Protein AF-A0A9P6JYR6-F1 (afdb_monomer)

Sequence (201 aa):
EDRDEITKGLQKTGWIAHRAPGEADVAVRLRHDCLTRSGQSVLVVSGDSDFLAHRNIGVVFRPTGSKFKRYDVDDCAKALGLSRAQLTALAVVSLNDYSDNAPGLGTKSNLDIIRELSHYSSVSELVDAYGRLSRVSKNASRPIGYSQALLVYEHGQELMGDPEEAKISNGQAVLRNSQVINLQNRVVAAKALRLSVTAGK

Foldseek 3Di:
DPPVVVCVVQVVVVKNKDFAPAWPLLVLLVVCVVQVVVVADEEEEECDPLLLLALPRQWYWHDDPPGTDIDGSCVVCVVLVHGSLLSNLLQLQADDPFWHHQPPDHSVNSSVQSNVVRVDDHNVVSNVVVQPDCVRPVRDPDRTDSPQSCCCRHVSDHPDDDPPVPPPDPDDDDDHYKYWYDPDGTMIIIDHDPPPPPPDD

Mean predicted aligned error: 10.49 Å

Solvent-accessible surface area (backbone atoms only — not comparable to full-atom values): 11642 Å² total; per-residue (Å²): 132,60,70,66,56,54,40,51,53,42,40,74,74,69,29,52,56,44,74,36,95,61,57,29,65,43,49,50,49,50,48,45,56,54,40,44,76,70,74,32,75,63,47,37,36,32,81,63,67,65,60,67,26,26,70,85,50,59,44,40,32,29,67,55,88,99,44,70,47,80,41,49,36,65,59,53,18,48,76,70,70,35,50,66,37,44,42,26,28,42,47,35,57,24,68,50,100,58,20,69,44,46,59,96,49,50,66,67,56,47,47,55,52,50,54,74,45,67,89,50,78,48,37,68,57,40,46,56,53,51,57,68,33,63,85,41,46,72,59,39,97,55,87,83,62,47,65,59,27,43,32,36,37,70,68,46,41,75,88,71,82,67,82,84,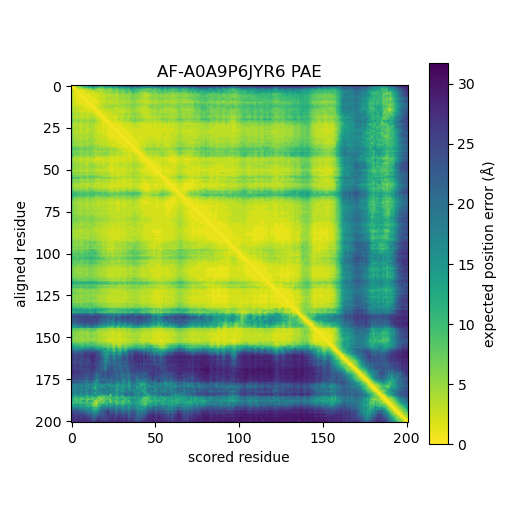75,73,73,76,65,99,67,87,82,93,71,84,40,44,39,43,33,51,81,50,79,38,39,39,34,30,42,69,61,84,80,76,79,76,77,77,130

InterPro domains:
  IPR029060 PIN-like domain superfamily [SSF88723] (4-92)

pLDDT: mean 74.76, std 22.01, range [23.44, 96.31]

Structure (mmCIF, N/CA/C/O backbone):
data_AF-A0A9P6JYR6-F1
#
_entry.id   AF-A0A9P6JYR6-F1
#
loop_
_atom_site.group_PDB
_atom_site.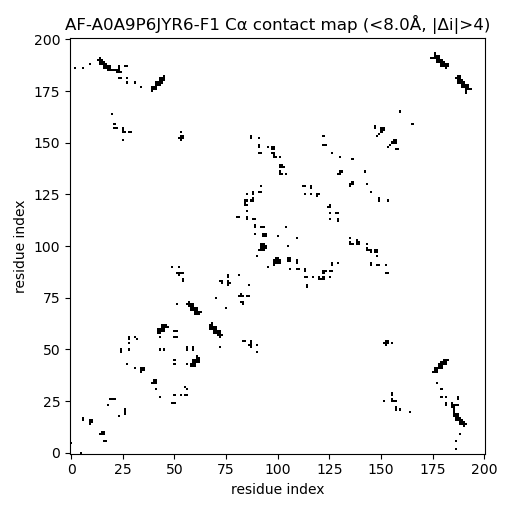id
_atom_site.type_symbol
_atom_site.label_atom_id
_atom_site.label_alt_id
_atom_site.label_comp_id
_atom_site.label_asym_id
_atom_site.label_entity_id
_atom_site.label_seq_id
_atom_site.pdbx_PDB_ins_code
_atom_site.Cartn_x
_atom_site.Cartn_y
_atom_site.Cartn_z
_atom_site.occupancy
_atom_site.B_iso_or_equiv
_atom_site.auth_seq_id
_atom_site.auth_comp_id
_atom_site.auth_asym_id
_atom_site.auth_atom_id
_atom_site.pdbx_PDB_model_num
ATOM 1 N N . GLU A 1 1 ? -17.355 20.060 6.561 1.00 54.56 1 GLU A N 1
ATOM 2 C CA . GLU A 1 1 ? -17.504 19.901 8.021 1.00 54.56 1 GLU A CA 1
ATOM 3 C C . GLU A 1 1 ? -16.222 20.332 8.695 1.00 54.56 1 GLU A C 1
ATOM 5 O O . GLU A 1 1 ? -15.150 20.120 8.131 1.00 54.56 1 GLU A O 1
ATOM 10 N N . ASP A 1 2 ? -16.336 20.964 9.856 1.00 76.75 2 ASP A N 1
ATOM 11 C CA . ASP A 1 2 ? -15.177 21.337 10.652 1.00 76.75 2 ASP A CA 1
ATOM 12 C C . ASP A 1 2 ? -14.558 20.066 11.267 1.00 76.75 2 ASP A C 1
ATOM 14 O O . ASP A 1 2 ? -15.222 19.282 11.950 1.00 76.75 2 ASP A O 1
ATOM 18 N N . ARG A 1 3 ? -13.271 19.826 10.992 1.00 70.62 3 ARG A N 1
ATOM 19 C CA . ARG A 1 3 ? -12.524 18.641 11.460 1.00 70.62 3 ARG A CA 1
ATOM 20 C C . ARG A 1 3 ? -12.555 18.522 12.986 1.00 70.62 3 ARG A C 1
ATOM 22 O O . ARG A 1 3 ? -12.502 17.415 13.535 1.00 70.62 3 ARG A O 1
ATOM 29 N N . ASP A 1 4 ? -12.665 19.655 13.668 1.00 78.00 4 ASP A N 1
ATOM 30 C CA . ASP A 1 4 ? -12.689 19.715 15.121 1.00 78.00 4 ASP A CA 1
ATOM 31 C C . ASP A 1 4 ? -14.067 19.310 15.672 1.00 78.00 4 ASP A C 1
ATOM 33 O O . ASP A 1 4 ? -14.152 18.687 16.734 1.00 78.00 4 ASP A O 1
ATOM 37 N N . GLU A 1 5 ? -15.149 19.567 14.931 1.00 82.75 5 GLU A N 1
ATOM 38 C CA . GLU A 1 5 ? -16.493 19.078 15.261 1.00 82.75 5 GLU A CA 1
ATOM 39 C C . GLU A 1 5 ? -16.590 17.559 15.115 1.00 82.75 5 GLU A C 1
ATOM 41 O O . GLU A 1 5 ? -17.106 16.896 16.018 1.00 82.75 5 GLU A O 1
ATOM 46 N N . ILE A 1 6 ? -16.023 16.991 14.042 1.00 79.56 6 ILE A N 1
ATOM 47 C CA . ILE A 1 6 ? -15.959 15.533 13.835 1.00 79.56 6 ILE A CA 1
ATOM 48 C C . ILE A 1 6 ? -15.189 14.869 14.983 1.00 79.56 6 ILE A C 1
ATOM 50 O O . ILE A 1 6 ? -15.662 13.899 15.579 1.00 79.56 6 ILE A O 1
ATOM 54 N N . THR A 1 7 ? -14.029 15.422 15.345 1.00 79.88 7 THR A N 1
ATOM 55 C CA . THR A 1 7 ? -13.194 14.910 16.443 1.00 79.88 7 THR A CA 1
ATOM 56 C C . THR A 1 7 ? -13.957 14.918 17.770 1.00 79.88 7 THR A C 1
ATOM 58 O O . THR A 1 7 ? -14.028 13.892 18.453 1.00 79.88 7 THR A O 1
ATOM 61 N N . LYS A 1 8 ? -14.597 16.044 18.114 1.00 83.00 8 LYS A N 1
ATOM 62 C CA . LYS A 1 8 ? -15.424 16.169 19.325 1.00 83.00 8 LYS A CA 1
ATOM 63 C C . LYS A 1 8 ? -16.619 15.215 19.298 1.00 83.00 8 LYS A C 1
ATOM 65 O O . LYS A 1 8 ? -16.950 14.625 20.324 1.00 83.00 8 LYS A O 1
ATOM 70 N N . GLY A 1 9 ? -17.269 15.049 18.146 1.00 84.81 9 GLY A N 1
ATOM 71 C CA . GLY A 1 9 ? -18.381 14.116 17.959 1.00 84.81 9 GLY A CA 1
ATOM 72 C C . GLY A 1 9 ? -17.970 12.669 18.236 1.00 84.81 9 GLY A C 1
ATOM 73 O O . GLY A 1 9 ? -18.614 11.978 19.025 1.00 84.81 9 GLY A O 1
ATOM 74 N N . LEU A 1 10 ? -16.843 12.232 17.675 1.00 81.25 10 LEU A N 1
ATOM 75 C CA . LEU A 1 10 ? -16.288 10.897 17.909 1.00 81.25 10 LEU A CA 1
ATOM 76 C C . LEU A 1 10 ? -15.946 10.681 19.384 1.00 81.25 10 LEU A C 1
ATOM 78 O O . LEU A 1 10 ? -16.364 9.682 19.973 1.00 81.25 10 LEU A O 1
ATOM 82 N N . GLN A 1 11 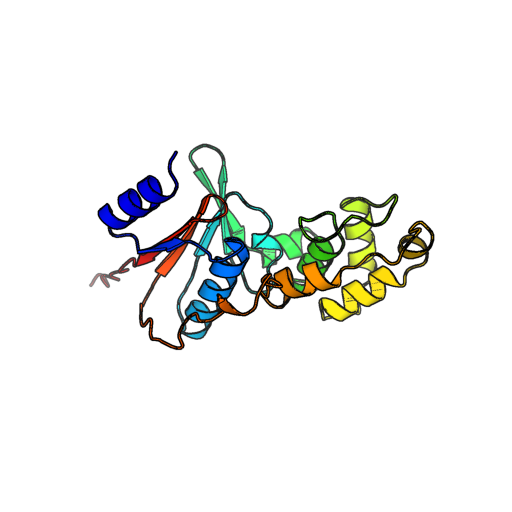? -15.281 11.653 20.009 1.00 84.00 11 GLN A N 1
ATOM 83 C CA . GLN A 1 11 ? -14.937 11.598 21.430 1.00 84.00 11 GLN A CA 1
ATOM 84 C C . GLN A 1 11 ? -16.176 11.493 22.328 1.00 84.00 11 GLN A C 1
ATOM 86 O O . GLN A 1 11 ? -16.203 10.665 23.238 1.00 84.00 11 GLN A O 1
ATOM 91 N N . LYS A 1 12 ? -17.250 12.235 22.026 1.00 87.50 12 LYS A N 1
ATOM 92 C CA . LYS A 1 12 ? -18.540 12.121 22.736 1.00 87.50 12 LYS A CA 1
ATOM 93 C C . LYS A 1 12 ? -19.159 10.725 22.636 1.00 87.50 12 LYS A C 1
ATOM 95 O O . LYS A 1 12 ? -19.859 10.304 23.549 1.00 87.50 12 LYS A O 1
ATOM 100 N N . THR A 1 13 ? -18.893 9.994 21.555 1.00 83.38 13 THR A N 1
ATOM 101 C CA . THR A 1 13 ? -19.366 8.609 21.364 1.00 83.38 13 THR A CA 1
ATOM 102 C C . THR A 1 13 ? -18.410 7.548 21.933 1.00 83.38 13 THR A C 1
ATOM 104 O O . THR A 1 13 ? -18.583 6.350 21.688 1.00 83.38 13 THR A O 1
ATOM 107 N N . GLY A 1 14 ? -17.406 7.973 22.710 1.00 82.50 14 GLY A N 1
ATOM 108 C CA . GLY A 1 14 ? -16.446 7.100 23.387 1.00 82.50 14 GLY A CA 1
ATOM 109 C C . GLY A 1 14 ? -15.295 6.616 22.504 1.00 82.50 14 GLY A C 1
ATOM 110 O O . GLY A 1 14 ? -14.600 5.674 22.885 1.00 82.50 14 GLY A O 1
ATOM 111 N N . TRP A 1 15 ? -15.093 7.217 21.328 1.00 81.44 15 TRP A N 1
ATOM 112 C CA . TRP A 1 15 ? -13.912 6.955 20.506 1.00 81.44 15 TRP A CA 1
ATOM 113 C C . TRP A 1 15 ? -12.734 7.791 20.983 1.00 81.44 15 TRP A C 1
ATOM 115 O O . TRP A 1 15 ? -12.877 8.943 21.386 1.00 81.44 15 TRP A O 1
ATOM 125 N N . ILE A 1 16 ? -11.540 7.233 20.859 1.00 80.12 16 ILE A N 1
ATOM 126 C CA . ILE A 1 16 ? -10.308 7.996 20.979 1.00 80.12 16 ILE A CA 1
ATOM 127 C C . ILE A 1 16 ? -10.016 8.560 19.592 1.00 80.12 16 ILE A C 1
ATOM 129 O O . ILE A 1 16 ? -9.721 7.797 18.678 1.00 80.12 16 ILE A O 1
ATOM 133 N N . ALA A 1 17 ? -10.136 9.873 19.418 1.00 79.25 17 ALA A N 1
ATOM 134 C CA . ALA A 1 17 ? -9.839 10.542 18.155 1.00 79.25 17 ALA A CA 1
ATOM 135 C C . ALA A 1 17 ? -8.567 11.388 18.282 1.00 79.25 17 ALA A C 1
ATOM 137 O O . ALA A 1 17 ? -8.415 12.141 19.247 1.00 79.25 17 ALA A O 1
ATOM 138 N N . HIS A 1 18 ? -7.681 11.260 17.298 1.00 75.44 18 HIS A N 1
ATOM 139 C CA . HIS A 1 18 ? -6.417 11.971 17.181 1.00 75.44 18 HIS A CA 1
ATOM 140 C C . HIS A 1 18 ? -6.343 12.685 15.831 1.00 75.44 18 HIS A C 1
ATOM 142 O O . HIS A 1 18 ? -6.741 12.136 14.800 1.00 75.44 18 HIS A O 1
ATOM 148 N N . ARG A 1 19 ? -5.781 13.895 15.836 1.00 76.62 19 ARG A N 1
ATOM 149 C CA . ARG A 1 19 ? -5.359 14.568 14.610 1.00 76.62 19 ARG A CA 1
ATOM 150 C C . ARG A 1 19 ? -3.945 14.095 14.278 1.00 76.62 19 ARG A C 1
ATOM 152 O O . ARG A 1 19 ? -3.072 14.151 15.143 1.00 76.62 19 ARG A O 1
ATOM 159 N N . ALA A 1 20 ? -3.741 13.609 13.059 1.00 76.81 20 ALA A N 1
ATOM 160 C CA . ALA A 1 20 ? -2.401 13.281 12.589 1.00 76.81 20 ALA A CA 1
ATOM 161 C C . ALA A 1 20 ? -1.583 14.578 12.412 1.00 76.81 20 ALA A C 1
ATOM 163 O O . ALA A 1 20 ? -2.148 15.565 11.926 1.00 76.81 20 ALA A O 1
ATOM 164 N N . PRO A 1 21 ? -0.300 14.606 12.824 1.00 70.62 21 PRO A N 1
ATOM 165 C CA . PRO A 1 21 ? 0.572 15.759 12.587 1.00 70.62 21 PRO A CA 1
ATOM 166 C C . PRO A 1 21 ? 0.828 15.967 11.084 1.00 70.62 21 PRO A C 1
ATOM 168 O O . PRO A 1 21 ? 0.759 17.094 10.604 1.00 70.62 21 PRO A O 1
ATOM 171 N N . GLY A 1 22 ? 1.010 14.871 10.342 1.00 77.12 22 GLY A N 1
ATOM 172 C CA . GLY A 1 22 ? 1.117 14.833 8.884 1.00 77.12 22 GLY A CA 1
ATOM 173 C C . GLY A 1 22 ? -0.006 14.003 8.263 1.00 77.12 22 GLY A 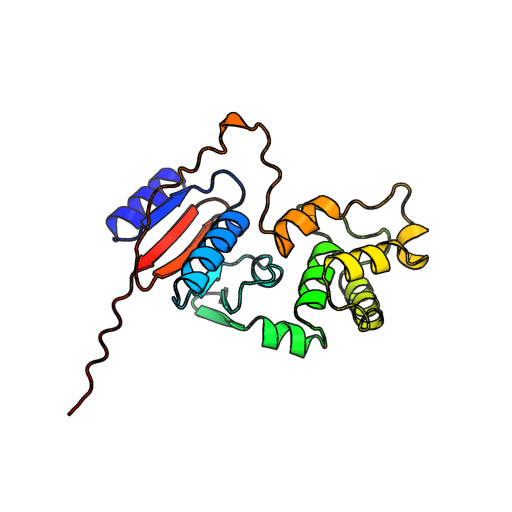C 1
ATOM 174 O O . GLY A 1 22 ? -1.190 14.215 8.565 1.00 77.12 22 GLY A O 1
ATOM 175 N N . GLU A 1 23 ? 0.351 13.052 7.409 1.00 77.88 23 GLU A N 1
ATOM 176 C CA . GLU A 1 23 ? -0.621 12.181 6.754 1.00 77.88 23 GLU A CA 1
ATOM 177 C C . GLU A 1 23 ? -1.229 11.139 7.709 1.00 77.88 23 GLU A C 1
ATOM 179 O O . GLU A 1 23 ? -0.583 10.559 8.594 1.00 77.88 23 GLU A O 1
ATOM 184 N N . ALA A 1 24 ? -2.545 10.942 7.585 1.00 81.69 24 ALA A N 1
ATOM 185 C CA . ALA A 1 24 ? -3.280 10.062 8.486 1.00 81.69 24 ALA A CA 1
ATOM 186 C C . ALA A 1 24 ? -2.915 8.587 8.301 1.00 81.69 24 ALA A C 1
ATOM 188 O O . ALA A 1 24 ? -2.940 7.837 9.274 1.00 81.69 24 ALA A O 1
ATOM 189 N N . ASP A 1 25 ? -2.598 8.156 7.088 1.00 82.25 25 ASP A N 1
ATOM 190 C CA . ASP A 1 25 ? -2.189 6.789 6.779 1.00 82.25 25 ASP A CA 1
ATOM 191 C C . ASP A 1 25 ? -0.847 6.415 7.424 1.00 82.25 25 ASP A C 1
ATOM 193 O O . ASP A 1 25 ? -0.768 5.368 8.076 1.00 82.25 25 ASP A O 1
ATOM 197 N N . VAL A 1 26 ? 0.134 7.320 7.410 1.00 82.00 26 VAL A N 1
ATOM 198 C CA . VAL A 1 26 ? 1.407 7.191 8.133 1.00 82.00 26 VAL A CA 1
ATOM 199 C C . VAL A 1 26 ? 1.161 7.061 9.637 1.00 82.00 26 VAL A C 1
ATOM 201 O O . VAL A 1 26 ? 1.642 6.120 10.279 1.00 82.00 26 VAL A O 1
ATOM 204 N N . ALA A 1 27 ? 0.347 7.949 10.218 1.00 82.56 27 ALA A N 1
ATOM 205 C CA . ALA A 1 27 ? 0.017 7.897 11.643 1.00 82.56 27 ALA A CA 1
ATOM 206 C C . ALA A 1 27 ? -0.715 6.594 12.030 1.00 82.56 27 ALA A C 1
ATOM 208 O O . ALA A 1 27 ? -0.407 5.972 13.054 1.00 82.56 27 ALA A O 1
ATOM 209 N N . VAL A 1 28 ? -1.664 6.149 11.200 1.00 83.25 28 VAL A N 1
ATOM 210 C CA . VAL A 1 28 ? -2.386 4.879 11.373 1.00 83.25 28 VAL A CA 1
ATOM 211 C C . VAL A 1 28 ? -1.428 3.700 11.285 1.00 83.25 28 VAL A C 1
ATOM 213 O O . VAL A 1 28 ? -1.510 2.805 12.125 1.00 83.25 28 VAL A O 1
ATOM 216 N N . ARG A 1 29 ? -0.503 3.698 10.323 1.00 83.19 29 ARG A N 1
ATOM 217 C CA . ARG A 1 29 ? 0.512 2.656 10.166 1.00 83.19 29 ARG A CA 1
ATOM 218 C C . ARG A 1 29 ? 1.413 2.560 11.396 1.00 83.19 29 ARG A C 1
ATOM 220 O O . ARG A 1 29 ? 1.575 1.471 11.945 1.00 83.19 29 ARG A O 1
ATOM 227 N N . LEU A 1 30 ? 1.946 3.679 11.883 1.00 81.81 30 LEU A N 1
ATOM 228 C CA . LEU A 1 30 ? 2.780 3.697 13.091 1.00 81.81 30 LEU A CA 1
ATOM 229 C C . LEU A 1 30 ? 2.013 3.175 14.314 1.00 81.81 30 LEU A C 1
ATOM 231 O O . LEU A 1 30 ? 2.542 2.397 15.119 1.00 81.81 30 LEU A O 1
ATOM 235 N N . ARG A 1 31 ? 0.736 3.556 14.443 1.00 78.75 31 ARG A N 1
ATOM 236 C CA . ARG A 1 31 ? -0.127 3.066 15.521 1.00 78.75 31 ARG A CA 1
ATOM 237 C C . ARG A 1 31 ? -0.419 1.574 15.386 1.00 78.75 31 ARG A C 1
ATOM 239 O O . ARG A 1 31 ? -0.348 0.867 16.391 1.00 78.75 31 ARG A O 1
ATOM 246 N N . HIS A 1 32 ? -0.712 1.106 14.176 1.00 83.50 32 HIS A N 1
ATOM 247 C CA . HIS A 1 32 ? -0.897 -0.305 13.857 1.00 83.50 32 HIS A CA 1
ATOM 248 C C . HIS A 1 32 ? 0.329 -1.111 14.304 1.00 83.50 32 HIS A C 1
ATOM 250 O O . HIS A 1 32 ? 0.193 -2.031 15.104 1.00 83.50 32 HIS A O 1
ATOM 256 N N . ASP A 1 33 ? 1.536 -0.691 13.920 1.00 81.75 33 ASP A N 1
ATOM 257 C CA . ASP A 1 33 ? 2.784 -1.378 14.275 1.00 81.75 33 ASP A CA 1
ATOM 258 C C . ASP A 1 33 ? 3.047 -1.405 15.787 1.00 81.75 33 ASP A C 1
ATOM 260 O O . ASP A 1 33 ? 3.545 -2.394 16.329 1.00 81.75 33 ASP A O 1
ATOM 264 N N . CYS A 1 34 ? 2.714 -0.330 16.504 1.00 79.00 34 CYS A N 1
ATOM 265 C CA . CYS A 1 34 ? 2.787 -0.297 17.965 1.00 79.00 34 CYS A CA 1
ATOM 266 C C . CYS A 1 34 ? 1.838 -1.325 18.606 1.00 79.00 34 CYS A C 1
ATOM 268 O O . CYS A 1 34 ? 2.243 -2.105 19.471 1.00 79.00 34 CYS A O 1
ATOM 270 N N . LEU A 1 35 ? 0.584 -1.349 18.160 1.00 78.75 35 LEU A N 1
ATOM 271 C CA . LEU A 1 35 ? -0.454 -2.210 18.714 1.00 78.75 35 LEU A CA 1
ATOM 272 C C . LEU A 1 35 ? -0.204 -3.689 18.384 1.00 78.75 35 LEU A C 1
ATOM 274 O O . LEU A 1 35 ? -0.267 -4.525 19.288 1.00 78.75 35 LEU A O 1
ATOM 278 N N . THR A 1 36 ? 0.170 -4.015 17.147 1.00 78.94 36 TH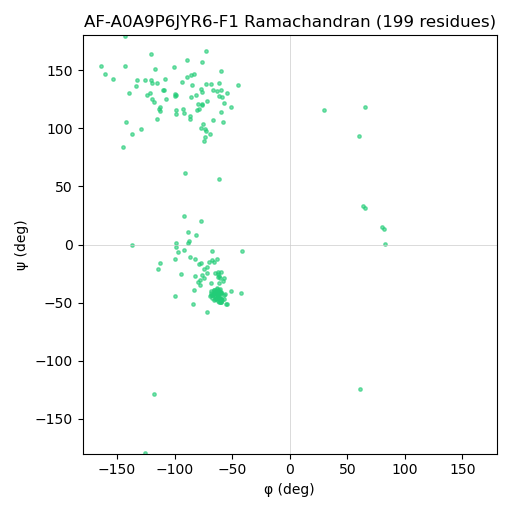R A N 1
ATOM 279 C CA . THR A 1 36 ? 0.501 -5.388 16.741 1.00 78.94 36 THR A CA 1
ATOM 280 C C . THR A 1 36 ? 1.709 -5.924 17.506 1.00 78.94 36 THR A C 1
ATOM 282 O O . THR A 1 36 ? 1.654 -7.045 18.008 1.00 78.94 36 THR A O 1
ATOM 285 N N . ARG A 1 37 ? 2.763 -5.116 17.715 1.00 80.00 37 ARG A N 1
ATOM 286 C CA . ARG A 1 37 ? 3.907 -5.509 18.567 1.00 80.00 37 ARG A CA 1
ATOM 287 C C . ARG A 1 37 ? 3.516 -5.767 20.022 1.00 80.00 37 ARG A C 1
ATOM 289 O O . ARG A 1 37 ? 4.160 -6.567 20.690 1.00 80.00 37 ARG A O 1
ATOM 296 N N . SER A 1 38 ? 2.452 -5.128 20.507 1.00 76.50 38 SER A N 1
ATOM 297 C CA . SER A 1 38 ? 1.881 -5.393 21.835 1.00 76.50 38 SER A CA 1
ATOM 298 C C . SER A 1 38 ? 0.944 -6.613 21.884 1.00 76.50 38 SER A C 1
ATOM 300 O O . SER A 1 38 ? 0.278 -6.830 22.896 1.00 76.50 38 SER A O 1
ATOM 302 N N . GLY A 1 39 ? 0.870 -7.401 20.804 1.00 77.81 39 GLY A N 1
ATOM 303 C CA . GLY A 1 39 ? 0.045 -8.608 20.708 1.00 77.81 39 GLY A CA 1
ATOM 304 C C . GLY A 1 39 ? -1.430 -8.339 20.409 1.00 77.81 39 GLY A C 1
ATOM 305 O O . GLY A 1 39 ? -2.266 -9.217 20.613 1.00 77.81 39 GLY A O 1
ATOM 306 N N . GLN A 1 40 ? -1.780 -7.132 19.961 1.00 75.94 40 GLN A N 1
ATOM 307 C CA . GLN A 1 40 ? -3.168 -6.785 19.668 1.00 75.94 40 GLN A CA 1
ATOM 308 C C . GLN A 1 40 ? -3.514 -7.021 18.207 1.00 75.94 40 GLN A C 1
ATOM 310 O O . GLN A 1 40 ? -2.756 -6.669 17.304 1.00 75.94 40 GLN A O 1
ATOM 315 N N . SER A 1 41 ? -4.719 -7.540 17.985 1.00 74.75 41 SER A N 1
ATOM 316 C CA . SER A 1 41 ? -5.320 -7.560 16.659 1.00 74.75 41 SER A CA 1
ATOM 317 C C . SER A 1 41 ? -5.835 -6.165 16.320 1.00 74.75 41 SER A C 1
ATOM 319 O O . SER A 1 41 ? -6.709 -5.640 17.011 1.00 74.75 41 SER A O 1
ATOM 321 N N . VAL A 1 42 ? -5.319 -5.593 15.237 1.00 78.56 42 VAL A N 1
ATOM 322 C CA . VAL A 1 42 ? -5.713 -4.279 14.723 1.00 78.56 42 VAL A CA 1
ATOM 323 C C . VAL A 1 42 ? -6.348 -4.470 13.358 1.00 78.56 42 VAL A C 1
ATOM 325 O O . VAL A 1 42 ? -5.882 -5.271 12.555 1.00 78.56 42 VAL A O 1
ATOM 328 N N . LEU A 1 43 ? -7.419 -3.730 13.101 1.00 80.00 43 LEU A N 1
ATOM 329 C CA . LEU A 1 43 ? -8.034 -3.633 11.784 1.00 80.00 43 LEU A CA 1
ATOM 330 C C . LEU A 1 43 ? -7.979 -2.176 11.352 1.00 80.00 43 LEU A C 1
ATOM 332 O O . LEU A 1 43 ? -8.242 -1.294 12.175 1.00 80.00 43 LEU A O 1
ATOM 336 N N . VAL A 1 44 ? -7.664 -1.952 10.079 1.00 86.81 44 VAL A N 1
ATOM 337 C CA . VAL A 1 44 ? -7.702 -0.627 9.462 1.00 86.81 44 VAL A CA 1
ATOM 338 C C . VAL A 1 44 ? -8.997 -0.494 8.679 1.00 86.81 44 VAL A C 1
ATOM 340 O O . VAL A 1 44 ? -9.313 -1.349 7.856 1.00 86.81 44 VAL A O 1
ATOM 343 N N . VAL A 1 45 ? -9.754 0.571 8.923 1.00 87.69 45 VAL A N 1
ATOM 344 C CA . VAL A 1 45 ? -10.936 0.918 8.124 1.00 87.69 45 VAL A CA 1
ATOM 345 C C . VAL A 1 45 ? -10.634 2.205 7.369 1.00 87.69 45 VAL A C 1
ATOM 347 O O . VAL A 1 45 ? -10.374 3.229 8.000 1.00 87.69 45 VAL A O 1
ATOM 350 N N . SER A 1 46 ? -10.643 2.149 6.037 1.00 86.88 46 SER A N 1
ATOM 351 C CA . SER A 1 46 ? -10.366 3.315 5.196 1.00 86.88 46 SER A CA 1
ATOM 352 C C . SER A 1 46 ? -10.894 3.147 3.774 1.00 86.88 46 SER A C 1
ATOM 354 O O . SER A 1 46 ? -10.883 2.050 3.222 1.00 86.88 46 SER A O 1
ATOM 356 N N . GLY A 1 47 ? -11.332 4.250 3.161 1.00 84.38 47 GLY A N 1
ATOM 357 C CA . GLY A 1 47 ? -11.574 4.328 1.716 1.00 84.38 47 GLY A CA 1
ATOM 358 C C . GLY A 1 47 ? -10.291 4.349 0.887 1.00 84.38 47 GLY A C 1
ATOM 359 O O . GLY A 1 47 ? -10.340 4.012 -0.295 1.00 84.38 47 GLY A O 1
ATOM 360 N N . ASP A 1 48 ? -9.169 4.687 1.511 1.00 85.44 48 ASP A N 1
ATOM 361 C CA . ASP A 1 48 ? -7.870 4.877 0.881 1.00 85.44 48 ASP A CA 1
ATOM 362 C C . ASP A 1 48 ? -7.175 3.545 0.551 1.00 85.44 48 ASP A C 1
ATOM 364 O O . ASP A 1 48 ? -7.163 2.612 1.362 1.00 85.44 48 ASP A O 1
ATOM 368 N N . SER A 1 49 ? -6.639 3.438 -0.665 1.00 85.81 49 SER A N 1
ATOM 369 C CA . SER A 1 49 ? -5.911 2.257 -1.136 1.00 85.81 49 SER A CA 1
ATOM 370 C C . SER A 1 49 ? -4.475 2.181 -0.634 1.00 85.81 49 SER A C 1
ATOM 372 O O . SER A 1 49 ? -3.919 1.083 -0.653 1.00 85.81 49 SER A O 1
ATOM 374 N N . ASP A 1 50 ? -3.903 3.273 -0.141 1.00 87.94 50 ASP A N 1
ATOM 375 C CA . ASP A 1 50 ? -2.496 3.342 0.272 1.00 87.94 50 ASP A CA 1
ATOM 376 C C . ASP A 1 50 ? -2.188 2.432 1.467 1.00 87.94 50 ASP A C 1
ATOM 378 O O . ASP A 1 50 ? -1.111 1.841 1.593 1.00 87.94 50 ASP A O 1
ATOM 382 N N . PHE A 1 51 ? -3.214 2.130 2.262 1.00 89.50 51 PHE A N 1
ATOM 383 C CA . PHE A 1 51 ? -3.152 1.111 3.304 1.00 89.50 51 PHE A CA 1
ATOM 384 C C . PHE A 1 51 ? -2.829 -0.301 2.796 1.00 89.50 51 PHE A C 1
ATOM 386 O O . PHE A 1 51 ? -2.306 -1.114 3.559 1.00 89.50 51 PHE A O 1
ATOM 393 N N . LEU A 1 52 ? -3.098 -0.609 1.524 1.00 90.50 52 LEU A N 1
ATOM 394 C CA . LEU A 1 52 ? -2.699 -1.877 0.906 1.00 90.50 52 LEU A CA 1
ATOM 395 C C . LEU A 1 52 ? -1.197 -1.890 0.561 1.00 90.50 52 LEU A C 1
ATOM 397 O O . LEU A 1 52 ? -0.584 -2.958 0.532 1.00 90.50 52 LEU A O 1
ATOM 401 N N . ALA A 1 53 ? -0.588 -0.724 0.338 1.00 89.06 53 ALA A N 1
ATOM 402 C CA . ALA A 1 53 ? 0.827 -0.583 -0.000 1.00 89.06 53 ALA A CA 1
ATOM 403 C C . ALA A 1 53 ? 1.742 -0.680 1.228 1.00 89.06 53 ALA A C 1
ATOM 405 O O . ALA A 1 53 ? 2.847 -1.218 1.145 1.00 89.06 53 ALA A O 1
ATOM 406 N N . HIS A 1 54 ? 1.271 -0.225 2.388 1.00 88.62 54 HIS A N 1
ATOM 407 C CA . HIS A 1 54 ? 2.012 -0.280 3.644 1.00 88.62 54 HIS A CA 1
ATOM 408 C C . HIS A 1 54 ? 2.381 -1.712 4.062 1.00 88.62 54 HIS A C 1
ATOM 410 O O . HIS A 1 54 ? 1.518 -2.493 4.457 1.00 88.62 54 HIS A O 1
ATOM 416 N N . ARG A 1 55 ? 3.687 -2.015 4.080 1.00 82.50 55 ARG A N 1
ATOM 417 C CA . ARG A 1 55 ? 4.276 -3.340 4.366 1.00 82.50 55 ARG A CA 1
ATOM 418 C C . ARG A 1 55 ? 3.652 -4.135 5.530 1.00 82.50 55 ARG A C 1
ATOM 420 O O . ARG A 1 55 ? 3.468 -5.338 5.384 1.00 82.50 55 ARG A O 1
ATOM 427 N N . ASN A 1 56 ? 3.328 -3.502 6.662 1.00 82.19 56 ASN A N 1
ATOM 428 C CA . ASN A 1 56 ? 2.891 -4.217 7.877 1.00 82.19 56 ASN A CA 1
ATOM 429 C C . ASN A 1 56 ? 1.372 -4.260 8.083 1.00 82.19 56 ASN A C 1
ATOM 431 O O . ASN A 1 56 ? 0.910 -4.853 9.056 1.00 82.19 56 ASN A O 1
ATOM 435 N N . ILE A 1 57 ? 0.576 -3.636 7.214 1.00 87.44 57 ILE A N 1
ATOM 436 C CA . ILE A 1 57 ? -0.883 -3.671 7.361 1.00 87.44 57 ILE A CA 1
ATOM 437 C C . ILE A 1 57 ? -1.398 -4.994 6.806 1.00 87.44 57 ILE A C 1
ATOM 439 O O . ILE A 1 57 ? -1.262 -5.259 5.619 1.00 87.44 57 ILE A O 1
ATOM 443 N N . GLY A 1 58 ? -1.972 -5.844 7.654 1.00 87.62 58 GLY A N 1
ATOM 444 C CA . GLY A 1 58 ? -2.452 -7.162 7.218 1.00 87.62 58 GLY A CA 1
ATOM 445 C C . GLY A 1 58 ? -3.846 -7.126 6.592 1.00 87.62 58 GLY A C 1
ATOM 446 O O . GLY A 1 58 ? -4.112 -7.815 5.613 1.00 87.62 58 GLY A O 1
ATOM 447 N N . VAL A 1 59 ? -4.751 -6.314 7.150 1.00 89.69 59 VAL A N 1
ATOM 448 C CA . VAL A 1 59 ? -6.165 -6.299 6.755 1.00 89.69 59 VAL A CA 1
ATOM 449 C C . VAL A 1 59 ? -6.701 -4.874 6.698 1.00 89.69 59 VAL A C 1
ATOM 451 O O . VAL A 1 59 ? -6.599 -4.121 7.669 1.00 89.69 59 VAL A O 1
ATOM 454 N N . VAL A 1 60 ? -7.356 -4.545 5.583 1.00 90.38 60 VAL A N 1
ATOM 455 C CA . VAL A 1 60 ? -8.040 -3.266 5.367 1.00 90.38 60 VAL A CA 1
ATOM 456 C C . VAL A 1 60 ? -9.517 -3.507 5.074 1.00 90.38 60 VAL A C 1
ATOM 458 O O . VAL A 1 60 ? -9.880 -4.303 4.212 1.00 90.38 60 VAL A O 1
ATOM 461 N N . PHE A 1 61 ? -10.398 -2.800 5.769 1.00 89.00 61 PHE A N 1
ATOM 462 C CA . PHE A 1 61 ? -11.824 -2.750 5.478 1.00 89.00 61 PHE A CA 1
ATOM 463 C C . PHE A 1 61 ? -12.134 -1.479 4.696 1.00 89.00 61 PHE A C 1
ATOM 465 O O . PHE A 1 61 ? -12.056 -0.378 5.241 1.00 89.00 61 PHE A O 1
ATOM 472 N N . ARG A 1 62 ? -12.523 -1.628 3.427 1.00 88.56 62 ARG A N 1
ATOM 473 C CA . ARG A 1 62 ? -12.888 -0.494 2.574 1.00 88.56 62 ARG A CA 1
ATOM 474 C C . ARG A 1 62 ? -14.404 -0.304 2.515 1.00 88.56 62 ARG A C 1
ATOM 476 O O . ARG A 1 62 ? -15.115 -1.269 2.208 1.00 88.56 62 ARG A O 1
ATOM 483 N N . PRO A 1 63 ? -14.926 0.908 2.772 1.00 86.19 63 PRO A N 1
ATOM 484 C CA . PRO A 1 63 ? -16.333 1.210 2.557 1.00 86.19 63 PRO A CA 1
ATOM 485 C C . PRO A 1 63 ? -16.681 1.071 1.068 1.00 86.19 63 PRO A C 1
ATOM 487 O O . PRO A 1 63 ? -15.972 1.550 0.188 1.00 86.19 63 PRO A O 1
ATOM 490 N N . THR A 1 64 ? -17.772 0.371 0.777 1.00 84.88 64 THR A N 1
ATOM 491 C CA . THR A 1 64 ? -18.332 0.164 -0.563 1.00 84.88 64 THR A CA 1
ATOM 492 C C . THR A 1 64 ? -19.849 0.324 -0.479 1.00 84.88 64 THR A C 1
ATOM 494 O O . THR A 1 64 ? -20.574 -0.604 -0.108 1.00 84.88 64 THR A O 1
ATOM 497 N N . GLY A 1 65 ? -20.334 1.530 -0.782 1.00 84.06 65 GLY A N 1
ATOM 498 C CA . GLY A 1 65 ? -21.724 1.907 -0.524 1.00 84.06 65 GLY A CA 1
ATOM 499 C C . GLY A 1 65 ? -22.037 1.837 0.974 1.00 84.06 65 GLY A C 1
ATOM 500 O O . GLY A 1 65 ? -21.333 2.432 1.782 1.00 84.06 65 GLY A O 1
ATOM 501 N N . SER A 1 66 ? -23.063 1.071 1.349 1.00 84.44 66 SER A N 1
ATOM 502 C CA . SER A 1 66 ? -23.479 0.868 2.746 1.00 84.44 66 SER A CA 1
ATOM 503 C C . SER A 1 66 ? -22.761 -0.281 3.469 1.00 84.44 66 SER A C 1
ATOM 505 O O . SER A 1 66 ? -23.103 -0.600 4.607 1.00 84.44 66 SER A O 1
ATOM 507 N N . LYS A 1 67 ? -21.799 -0.946 2.818 1.00 86.50 67 LYS A N 1
ATOM 508 C CA . LYS A 1 67 ? -21.096 -2.122 3.355 1.00 86.50 67 LYS A CA 1
ATOM 509 C C . LYS A 1 67 ? -19.597 -1.869 3.452 1.00 86.50 67 LYS A C 1
ATOM 511 O O . LYS A 1 67 ? -19.068 -0.973 2.807 1.00 86.50 67 LYS A O 1
ATOM 516 N N . PHE A 1 68 ? -18.906 -2.713 4.211 1.00 86.75 68 PHE A N 1
ATOM 517 C CA . PHE A 1 68 ? -17.447 -2.772 4.218 1.00 86.75 68 PHE A CA 1
ATOM 518 C C . PHE A 1 68 ? -16.984 -4.061 3.547 1.00 86.75 68 PHE A C 1
ATOM 520 O O . PHE A 1 68 ? -17.491 -5.141 3.854 1.00 86.75 68 PHE A O 1
ATOM 527 N N . LYS A 1 69 ? -16.012 -3.953 2.643 1.00 90.31 69 LYS A N 1
ATOM 528 C CA . LYS A 1 69 ? -15.309 -5.097 2.063 1.00 90.31 69 LYS A CA 1
ATOM 529 C C . LYS A 1 69 ? -13.980 -5.284 2.773 1.00 90.31 69 LYS A C 1
ATOM 531 O O . LYS A 1 69 ? -13.217 -4.331 2.910 1.00 90.31 69 LYS A O 1
ATOM 536 N N . ARG A 1 70 ? -13.714 -6.512 3.212 1.00 91.75 70 ARG A N 1
ATOM 537 C CA . ARG A 1 70 ? -12.431 -6.911 3.790 1.00 91.75 70 ARG A CA 1
ATOM 538 C C . ARG A 1 70 ? -11.444 -7.218 2.667 1.00 91.75 70 ARG A C 1
ATOM 540 O O . ARG A 1 70 ? -11.754 -8.020 1.793 1.00 91.75 70 ARG A O 1
ATOM 547 N N . TYR A 1 71 ? -10.269 -6.616 2.741 1.00 91.62 71 TYR A N 1
ATOM 548 C CA . TYR A 1 71 ? -9.112 -6.89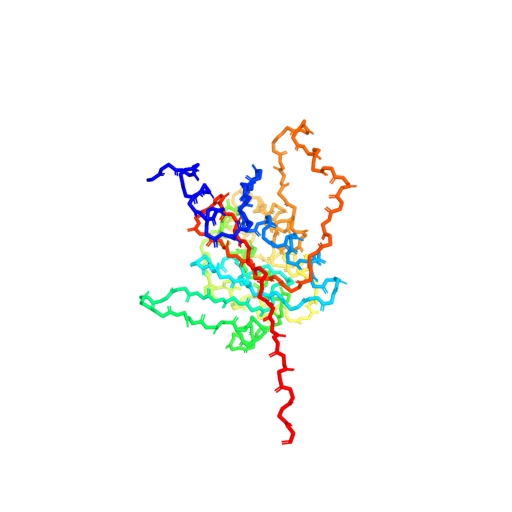9 1.906 1.00 91.62 71 TYR A CA 1
ATOM 549 C C . TYR A 1 71 ? -8.021 -7.444 2.819 1.00 91.62 71 TYR A C 1
ATOM 551 O O . TYR A 1 71 ? -7.485 -6.713 3.652 1.00 91.62 71 TYR A O 1
ATOM 559 N N . ASP A 1 72 ? -7.751 -8.740 2.704 1.00 93.62 72 ASP A N 1
ATOM 560 C CA . ASP A 1 72 ? -6.537 -9.333 3.253 1.00 93.62 72 ASP A CA 1
ATOM 561 C C . ASP A 1 72 ? -5.400 -9.042 2.275 1.00 93.62 72 ASP A C 1
ATOM 563 O O . ASP A 1 72 ? -5.518 -9.321 1.077 1.00 93.62 72 ASP A O 1
ATOM 567 N N . VAL A 1 73 ? -4.357 -8.363 2.744 1.00 92.69 73 VAL A N 1
ATOM 568 C CA . VAL A 1 73 ? -3.375 -7.800 1.822 1.00 92.69 73 VAL A CA 1
ATOM 569 C C . VAL A 1 73 ? -2.464 -8.878 1.234 1.00 92.69 73 VAL A C 1
ATOM 571 O O . VAL A 1 73 ? -2.049 -8.750 0.080 1.00 92.69 73 VAL A O 1
ATOM 574 N N . ASP A 1 74 ? -2.229 -9.973 1.958 1.00 93.50 74 ASP A N 1
ATOM 575 C CA . ASP A 1 74 ? -1.479 -11.114 1.429 1.00 93.50 74 ASP A CA 1
ATOM 576 C C . ASP A 1 74 ? -2.280 -11.830 0.334 1.00 93.50 74 ASP A C 1
ATOM 578 O O . ASP A 1 74 ? -1.730 -12.154 -0.722 1.00 93.50 74 ASP A O 1
ATOM 582 N N . ASP A 1 75 ? -3.596 -11.986 0.515 1.00 95.00 75 ASP A N 1
ATOM 583 C CA . ASP A 1 75 ? -4.474 -12.522 -0.532 1.00 95.00 75 ASP A CA 1
ATOM 584 C C . ASP A 1 75 ? -4.515 -11.606 -1.763 1.00 95.00 75 ASP A C 1
ATOM 586 O O . ASP A 1 75 ? -4.507 -12.087 -2.899 1.00 95.00 75 ASP A O 1
ATOM 590 N N . CYS A 1 76 ? -4.514 -10.284 -1.561 1.00 93.44 76 CYS A N 1
ATOM 591 C CA . CYS A 1 76 ? -4.450 -9.315 -2.657 1.00 93.44 76 CYS A CA 1
ATOM 592 C C . CYS A 1 76 ? -3.127 -9.423 -3.428 1.00 93.44 76 CYS A C 1
ATOM 594 O O . CYS A 1 76 ? -3.139 -9.466 -4.659 1.00 93.44 76 CYS A O 1
ATOM 596 N N . ALA A 1 77 ? -1.995 -9.501 -2.720 1.00 94.38 77 ALA A N 1
ATOM 597 C CA . ALA A 1 77 ? -0.684 -9.694 -3.335 1.00 94.38 77 ALA A CA 1
ATOM 598 C C . ALA A 1 77 ? -0.649 -11.008 -4.132 1.00 94.38 77 ALA A C 1
ATOM 600 O O . ALA A 1 77 ? -0.292 -11.017 -5.311 1.00 94.38 77 ALA A O 1
ATOM 601 N N . LYS A 1 78 ? -1.137 -12.100 -3.535 1.00 94.88 78 LYS A N 1
ATOM 602 C CA . LYS A 1 78 ? -1.207 -13.421 -4.167 1.00 94.88 78 LYS A CA 1
ATOM 603 C C . LYS A 1 78 ? -2.099 -13.437 -5.406 1.00 94.88 78 LYS A C 1
ATOM 605 O O . LYS A 1 78 ? -1.712 -14.024 -6.414 1.00 94.88 78 LYS A O 1
ATOM 610 N N . ALA A 1 79 ? -3.257 -12.778 -5.372 1.00 94.62 79 ALA A N 1
ATOM 611 C CA . ALA A 1 79 ? -4.143 -12.657 -6.531 1.00 94.62 79 ALA A CA 1
ATOM 612 C C . ALA A 1 79 ? -3.475 -11.910 -7.700 1.00 94.62 79 ALA A C 1
ATOM 614 O O . ALA A 1 79 ? -3.772 -12.177 -8.864 1.00 94.62 79 ALA A O 1
ATOM 615 N N . LEU A 1 80 ? -2.535 -11.012 -7.398 1.00 93.56 80 LEU A N 1
ATOM 616 C CA . LEU A 1 80 ? -1.697 -10.329 -8.381 1.00 93.56 80 LEU A CA 1
ATOM 617 C C . LEU A 1 80 ? -0.416 -11.106 -8.727 1.00 93.56 80 LEU A C 1
ATOM 619 O O . LEU A 1 80 ? 0.364 -10.636 -9.556 1.00 93.56 80 LEU A O 1
ATOM 623 N N . GLY A 1 81 ? -0.193 -12.291 -8.159 1.00 95.00 81 GLY A N 1
ATOM 624 C CA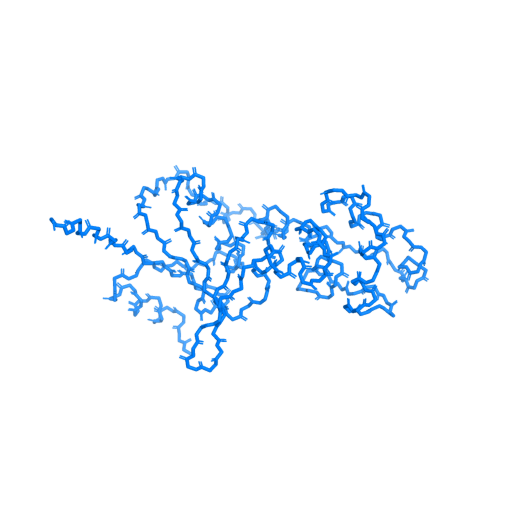 . GLY A 1 81 ? 1.033 -13.065 -8.362 1.00 95.00 81 GLY A CA 1
ATOM 625 C C . GLY A 1 81 ? 2.278 -12.358 -7.821 1.00 95.00 81 GLY A C 1
ATOM 626 O O . GLY A 1 81 ? 3.338 -12.454 -8.431 1.00 95.00 81 GLY A O 1
ATOM 627 N N . LEU A 1 82 ? 2.131 -11.605 -6.729 1.00 95.69 82 LEU A N 1
ATOM 628 C CA . LEU A 1 82 ? 3.186 -10.825 -6.090 1.00 95.69 82 LEU A CA 1
ATOM 629 C C . LEU A 1 82 ? 3.452 -11.320 -4.666 1.00 95.69 82 LEU A C 1
ATOM 631 O O . LEU A 1 82 ? 2.546 -11.770 -3.964 1.00 95.69 82 LEU A O 1
ATOM 635 N N . SER A 1 83 ? 4.690 -11.153 -4.209 1.00 95.12 83 SER A N 1
ATOM 636 C CA . SER A 1 83 ? 5.008 -11.123 -2.782 1.00 95.12 83 SER A CA 1
ATOM 637 C C . SER A 1 83 ? 4.530 -9.817 -2.137 1.00 95.12 83 SER A C 1
ATOM 639 O O . SER A 1 83 ? 4.243 -8.827 -2.817 1.00 95.12 83 SER A O 1
ATOM 641 N N . ARG A 1 84 ? 4.504 -9.770 -0.799 1.00 93.56 84 ARG A N 1
ATOM 642 C CA . ARG A 1 84 ? 4.195 -8.537 -0.060 1.00 93.56 84 ARG A CA 1
ATOM 643 C C . ARG A 1 84 ? 5.150 -7.395 -0.419 1.00 93.56 84 ARG A C 1
ATOM 645 O O . ARG A 1 84 ? 4.702 -6.276 -0.644 1.00 93.56 84 ARG A O 1
ATOM 652 N N . ALA A 1 85 ? 6.446 -7.696 -0.521 1.00 94.94 85 ALA A N 1
ATOM 653 C CA . ALA A 1 85 ? 7.466 -6.720 -0.896 1.00 94.94 85 ALA A CA 1
ATOM 654 C C . ALA A 1 85 ? 7.264 -6.206 -2.329 1.00 94.94 85 ALA A C 1
ATOM 656 O O . ALA A 1 85 ? 7.371 -5.009 -2.569 1.00 94.94 85 ALA A O 1
ATOM 657 N N . GLN A 1 86 ? 6.895 -7.087 -3.262 1.00 95.94 86 GLN A N 1
ATOM 658 C CA . GLN A 1 86 ? 6.563 -6.696 -4.632 1.00 95.94 86 GLN A CA 1
ATOM 659 C C . GLN A 1 86 ? 5.304 -5.830 -4.704 1.00 95.94 86 GLN A C 1
ATOM 661 O O . GLN A 1 86 ? 5.285 -4.865 -5.460 1.00 95.94 86 GLN A O 1
ATOM 666 N N . LEU A 1 87 ? 4.270 -6.119 -3.908 1.00 95.88 87 LEU A N 1
ATOM 667 C CA . LEU A 1 87 ? 3.081 -5.266 -3.848 1.00 95.88 87 LEU A CA 1
ATOM 668 C C . LEU A 1 87 ? 3.426 -3.855 -3.342 1.00 95.88 87 LEU A C 1
ATOM 670 O O . LEU A 1 87 ? 2.983 -2.873 -3.932 1.00 95.88 87 LEU A O 1
ATOM 674 N N . THR A 1 88 ? 4.249 -3.742 -2.295 1.00 95.12 88 THR A N 1
ATOM 675 C CA . THR A 1 88 ? 4.732 -2.441 -1.803 1.00 95.12 88 THR A CA 1
ATOM 676 C C . THR A 1 88 ? 5.611 -1.736 -2.842 1.00 95.12 88 THR A C 1
ATOM 678 O O . THR A 1 88 ? 5.408 -0.555 -3.103 1.00 95.12 88 THR A O 1
ATOM 681 N N . ALA A 1 89 ? 6.538 -2.447 -3.491 1.00 95.56 89 ALA A N 1
ATOM 682 C CA . ALA A 1 89 ? 7.384 -1.880 -4.544 1.00 95.56 89 ALA A CA 1
ATOM 683 C C . ALA A 1 89 ? 6.554 -1.382 -5.738 1.00 95.56 89 ALA A C 1
ATOM 685 O O . ALA A 1 89 ? 6.831 -0.310 -6.265 1.00 95.56 89 ALA A O 1
ATOM 686 N N . LEU A 1 90 ? 5.498 -2.108 -6.125 1.00 95.75 90 LEU A N 1
ATOM 687 C CA . LEU A 1 90 ? 4.567 -1.681 -7.170 1.00 95.75 90 LEU A CA 1
ATOM 688 C C . LEU A 1 90 ? 3.890 -0.351 -6.826 1.00 95.75 90 LEU A C 1
ATOM 690 O O . LEU A 1 90 ? 3.752 0.492 -7.710 1.00 95.75 90 LEU A O 1
ATOM 694 N N . ALA A 1 91 ? 3.475 -0.160 -5.573 1.00 93.94 91 ALA A N 1
ATOM 695 C CA . ALA A 1 91 ? 2.895 1.103 -5.125 1.00 93.94 91 ALA A CA 1
ATOM 696 C C . ALA A 1 91 ? 3.924 2.243 -5.157 1.00 93.94 91 ALA A C 1
ATOM 698 O O . ALA A 1 91 ? 3.618 3.315 -5.667 1.00 93.94 91 ALA A O 1
ATOM 699 N N . VAL A 1 92 ? 5.158 1.976 -4.711 1.00 93.38 92 VAL A N 1
ATOM 700 C CA . VAL A 1 92 ? 6.265 2.946 -4.727 1.00 93.38 92 VAL A CA 1
ATOM 701 C C . VAL A 1 92 ? 6.603 3.419 -6.141 1.00 93.38 92 VAL A C 1
ATOM 703 O O . VAL A 1 92 ? 6.808 4.606 -6.345 1.00 93.38 92 VAL A O 1
ATOM 706 N N . VAL A 1 93 ? 6.685 2.515 -7.122 1.00 92.94 93 VAL A N 1
ATOM 707 C CA . VAL A 1 93 ? 7.104 2.882 -8.492 1.00 92.94 93 VAL A CA 1
ATOM 708 C C . VAL A 1 93 ? 5.957 3.361 -9.379 1.00 92.94 93 VAL A C 1
ATOM 710 O O . VAL A 1 93 ? 6.190 3.830 -10.497 1.00 92.94 93 VAL A O 1
ATOM 713 N N . SER A 1 94 ? 4.721 3.191 -8.909 1.00 92.31 94 SER A N 1
ATOM 714 C CA . SER A 1 94 ? 3.535 3.714 -9.574 1.00 92.31 94 SER A CA 1
ATOM 715 C C . SER A 1 94 ? 3.229 5.122 -9.090 1.00 92.31 94 SER A C 1
ATOM 717 O O . SER A 1 94 ? 3.637 5.499 -7.999 1.00 92.31 94 SER A O 1
ATOM 719 N N . LEU A 1 95 ? 2.479 5.878 -9.893 1.00 89.81 95 LEU A N 1
ATOM 720 C CA . LEU A 1 95 ? 1.992 7.198 -9.502 1.00 89.81 95 LEU A CA 1
ATOM 721 C C . LEU A 1 95 ? 1.306 7.125 -8.132 1.00 89.81 95 LEU A C 1
ATOM 723 O O . LEU A 1 95 ? 0.304 6.423 -7.980 1.00 89.81 95 LEU A O 1
ATOM 727 N N . ASN A 1 96 ? 1.870 7.861 -7.185 1.00 88.81 96 ASN A N 1
ATOM 728 C CA . ASN A 1 96 ? 1.384 8.053 -5.827 1.00 88.81 96 ASN A CA 1
ATOM 729 C C . ASN A 1 96 ? 1.655 9.505 -5.403 1.00 88.81 96 ASN A C 1
ATOM 731 O O . ASN A 1 96 ? 2.232 10.279 -6.170 1.00 88.81 96 ASN A O 1
ATOM 735 N N . ASP A 1 97 ? 1.263 9.868 -4.186 1.00 84.88 97 ASP A N 1
ATOM 736 C CA . ASP A 1 97 ? 1.368 11.246 -3.692 1.00 84.88 97 ASP A CA 1
ATOM 737 C C . ASP A 1 97 ? 2.824 11.737 -3.531 1.00 84.88 97 ASP A C 1
ATOM 739 O O . ASP A 1 97 ? 3.079 12.940 -3.463 1.00 84.88 97 ASP A O 1
ATOM 743 N N . TYR A 1 98 ? 3.800 10.823 -3.543 1.00 85.06 98 TYR A N 1
ATOM 744 C CA . TYR A 1 98 ? 5.220 11.099 -3.312 1.00 85.06 98 TYR A CA 1
ATOM 745 C C . TYR A 1 98 ? 6.119 10.887 -4.533 1.00 85.06 98 TYR A C 1
ATOM 747 O O . TYR A 1 98 ? 7.275 11.318 -4.520 1.00 85.06 98 TYR A O 1
ATOM 755 N N . SER A 1 99 ? 5.643 10.195 -5.568 1.00 84.50 99 SER A N 1
ATOM 756 C CA . SER A 1 99 ? 6.432 9.919 -6.766 1.00 84.50 99 SER A CA 1
ATOM 757 C C . SER A 1 99 ? 5.574 9.716 -8.006 1.00 84.50 99 SER A C 1
ATOM 759 O O . SER A 1 99 ? 4.544 9.041 -7.980 1.00 84.50 99 SER A O 1
ATOM 761 N N . ASP A 1 100 ? 6.078 10.225 -9.126 1.00 85.00 100 ASP A N 1
ATOM 762 C CA . ASP A 1 100 ? 5.474 10.028 -10.435 1.00 85.00 100 ASP A CA 1
ATOM 763 C C . ASP A 1 100 ? 5.743 8.629 -11.005 1.00 85.00 100 ASP A C 1
ATOM 765 O O . ASP A 1 100 ? 6.746 7.967 -10.714 1.00 85.00 100 ASP A O 1
ATOM 769 N N . ASN A 1 101 ? 4.871 8.217 -11.927 1.00 86.69 101 ASN A N 1
ATOM 770 C CA . ASN A 1 101 ? 5.179 7.115 -12.831 1.00 86.69 101 ASN A CA 1
ATOM 771 C C . ASN A 1 101 ? 6.425 7.431 -13.665 1.00 86.69 101 ASN A C 1
ATOM 773 O O . ASN A 1 101 ? 6.653 8.564 -14.097 1.00 86.69 101 ASN A O 1
ATOM 777 N N . ALA A 1 102 ? 7.163 6.382 -14.023 1.00 86.44 102 ALA A N 1
ATOM 778 C CA . ALA A 1 102 ? 8.148 6.503 -15.083 1.00 86.44 102 ALA A CA 1
ATOM 779 C C . ALA A 1 102 ? 7.481 6.890 -16.418 1.00 86.44 102 ALA A C 1
ATOM 781 O O . ALA A 1 102 ? 6.425 6.338 -16.749 1.00 86.44 102 ALA A O 1
ATOM 782 N N . PRO A 1 103 ? 8.071 7.800 -17.217 1.00 85.06 103 PRO A N 1
ATOM 783 C CA . PRO A 1 103 ? 7.426 8.269 -18.438 1.00 85.06 103 PRO A CA 1
ATOM 784 C C . PRO A 1 103 ? 7.122 7.136 -19.428 1.00 85.06 103 PRO A C 1
ATOM 786 O O . PRO A 1 103 ? 7.999 6.360 -19.820 1.00 85.06 103 PRO A O 1
ATOM 789 N N . GLY A 1 104 ? 5.857 7.060 -19.847 1.00 86.19 104 GLY A N 1
ATOM 790 C CA . GLY A 1 104 ? 5.351 6.019 -20.745 1.00 86.19 104 GLY A CA 1
ATOM 791 C C . GLY A 1 104 ? 4.975 4.704 -20.054 1.00 86.19 104 GLY A C 1
ATOM 792 O O . GLY A 1 104 ? 4.529 3.781 -20.736 1.00 86.19 104 GLY A O 1
ATOM 793 N N . LEU A 1 105 ? 5.113 4.609 -18.728 1.00 89.50 105 LEU A N 1
ATOM 794 C CA . LEU A 1 105 ? 4.671 3.460 -17.945 1.00 89.50 105 LEU A CA 1
ATOM 795 C C . LEU A 1 105 ? 3.437 3.810 -17.109 1.00 89.50 105 LEU A C 1
ATOM 797 O O . LEU A 1 105 ? 3.293 4.911 -16.583 1.00 89.50 105 LEU A O 1
ATOM 801 N N . GLY A 1 106 ? 2.528 2.845 -17.006 1.00 89.06 106 GLY A N 1
ATOM 802 C CA . GLY A 1 106 ? 1.375 2.899 -16.112 1.00 89.06 106 GLY A CA 1
ATOM 803 C C . GLY A 1 106 ? 1.333 1.663 -15.224 1.00 89.06 106 GLY A C 1
ATOM 804 O O . GLY A 1 106 ? 2.157 0.759 -15.362 1.00 89.06 106 GLY A O 1
ATOM 805 N N . THR A 1 107 ? 0.324 1.577 -14.357 1.00 89.88 107 THR A N 1
ATOM 806 C CA . THR A 1 107 ? 0.216 0.534 -13.322 1.00 89.88 107 THR A CA 1
ATOM 807 C C . THR A 1 107 ? 0.383 -0.888 -13.859 1.00 89.88 107 THR A C 1
ATOM 809 O O . THR A 1 107 ? 1.050 -1.703 -13.231 1.00 89.88 107 THR A O 1
ATOM 812 N N . LYS A 1 108 ? -0.179 -1.199 -15.036 1.00 93.75 108 LYS A N 1
ATOM 813 C CA . LYS A 1 108 ? -0.028 -2.525 -15.652 1.00 93.75 108 LYS A CA 1
ATOM 814 C C . LYS A 1 108 ? 1.419 -2.816 -16.062 1.00 93.75 108 LYS A C 1
ATOM 816 O O . LYS A 1 108 ? 1.931 -3.876 -15.729 1.00 93.75 108 LYS A O 1
ATOM 821 N N . SER A 1 109 ? 2.079 -1.880 -16.741 1.00 94.50 109 SER A N 1
ATOM 822 C CA . SER A 1 109 ? 3.481 -2.044 -17.140 1.00 94.50 109 SER A CA 1
ATOM 823 C C . SER A 1 109 ? 4.391 -2.166 -15.918 1.00 94.50 109 SER A C 1
ATOM 825 O O . SER A 1 109 ? 5.278 -3.014 -15.900 1.00 94.50 109 SER A O 1
ATOM 827 N N . ASN A 1 110 ? 4.133 -1.372 -14.874 1.00 94.62 110 ASN A N 1
ATOM 828 C CA . ASN A 1 110 ? 4.864 -1.451 -13.611 1.00 94.62 110 ASN A CA 1
ATOM 829 C C . ASN A 1 110 ? 4.663 -2.818 -12.945 1.00 94.62 110 ASN A C 1
ATOM 831 O O . ASN A 1 110 ? 5.630 -3.427 -12.500 1.00 94.62 110 ASN A O 1
ATOM 835 N N . LEU A 1 111 ? 3.427 -3.328 -12.923 1.00 95.75 111 LEU A N 1
ATOM 836 C CA . LEU A 1 111 ? 3.102 -4.655 -12.397 1.00 95.75 111 LEU A CA 1
ATOM 837 C C . LEU A 1 111 ? 3.872 -5.753 -13.135 1.00 95.75 111 LEU A C 1
ATOM 839 O O . LEU A 1 111 ? 4.463 -6.619 -12.491 1.00 95.75 111 LEU A O 1
ATOM 843 N N . ASP A 1 112 ? 3.878 -5.711 -14.466 1.00 96.12 112 ASP A N 1
ATOM 844 C CA . ASP A 1 112 ? 4.570 -6.710 -15.279 1.00 96.12 112 ASP A CA 1
ATOM 845 C C . ASP A 1 112 ? 6.088 -6.668 -15.030 1.00 96.12 112 ASP A C 1
ATOM 847 O O . ASP A 1 112 ? 6.700 -7.712 -14.818 1.00 96.12 112 ASP A O 1
ATOM 851 N N . ILE A 1 113 ? 6.685 -5.476 -14.916 1.00 95.50 113 ILE A N 1
ATOM 852 C CA . ILE A 1 113 ? 8.106 -5.326 -14.564 1.00 95.50 113 ILE A CA 1
ATOM 853 C C . ILE A 1 113 ? 8.396 -5.853 -13.152 1.00 95.50 113 ILE A C 1
ATOM 855 O O . ILE A 1 113 ? 9.349 -6.598 -12.958 1.00 95.50 113 ILE A O 1
ATOM 859 N N . ILE A 1 114 ? 7.591 -5.498 -12.149 1.00 96.31 114 ILE A N 1
ATOM 860 C CA . ILE A 1 114 ? 7.809 -5.943 -10.764 1.00 96.31 114 ILE A CA 1
ATOM 861 C C . ILE A 1 114 ? 7.724 -7.473 -10.646 1.00 96.31 114 ILE A C 1
ATOM 863 O O . ILE A 1 114 ? 8.469 -8.070 -9.863 1.00 96.31 114 ILE A O 1
ATOM 867 N N . ARG A 1 115 ? 6.872 -8.125 -11.447 1.00 95.75 115 ARG A N 1
ATOM 868 C CA . ARG A 1 115 ? 6.827 -9.592 -11.548 1.00 95.75 115 ARG A CA 1
ATOM 869 C C . ARG A 1 115 ? 8.120 -10.177 -12.118 1.00 95.75 115 ARG A C 1
ATOM 871 O O . ARG A 1 115 ? 8.572 -11.195 -11.607 1.00 95.75 115 ARG A O 1
ATOM 878 N N . GLU A 1 116 ? 8.726 -9.536 -13.123 1.00 95.56 116 GLU A N 1
ATOM 879 C CA . GLU A 1 116 ? 10.028 -9.946 -13.688 1.00 95.56 116 GLU A CA 1
ATOM 880 C C . GLU A 1 116 ? 11.169 -9.868 -12.650 1.00 95.56 116 GLU A C 1
ATOM 882 O O . GLU A 1 116 ? 12.173 -10.563 -12.781 1.00 95.56 116 GLU A O 1
ATOM 887 N N . LEU A 1 117 ? 11.020 -9.047 -11.606 1.00 94.75 117 LEU A N 1
ATOM 888 C CA . LEU A 1 117 ? 12.027 -8.813 -10.564 1.00 94.75 117 LEU A CA 1
ATOM 889 C C . LEU A 1 117 ? 11.880 -9.744 -9.343 1.00 94.75 117 LEU A C 1
ATOM 891 O O . LEU A 1 117 ? 12.314 -9.406 -8.243 1.00 94.75 117 LEU A O 1
ATOM 895 N N . SER A 1 118 ? 11.274 -10.924 -9.512 1.00 91.25 118 SER A N 1
ATOM 896 C CA . SER A 1 118 ? 10.923 -11.848 -8.419 1.00 91.25 118 SER A CA 1
ATOM 897 C C . SER A 1 118 ? 12.101 -12.423 -7.623 1.00 91.25 118 SER A C 1
ATOM 899 O O . SER A 1 118 ? 11.886 -13.052 -6.590 1.00 91.25 118 SER A O 1
ATOM 901 N N . HIS A 1 119 ? 13.337 -12.264 -8.098 1.00 92.69 119 HIS A N 1
ATOM 902 C CA . HIS A 1 119 ? 14.549 -12.697 -7.396 1.00 92.69 119 HIS A CA 1
ATOM 903 C C . HIS A 1 119 ? 14.960 -11.763 -6.252 1.00 92.69 119 HIS A C 1
ATOM 905 O O . HIS A 1 119 ? 15.753 -12.174 -5.406 1.00 92.69 119 HIS A O 1
ATOM 911 N N . TYR A 1 120 ? 14.426 -10.540 -6.196 1.00 93.81 120 TYR A N 1
ATOM 912 C CA . TYR A 1 120 ? 14.631 -9.628 -5.070 1.00 93.81 120 TYR A CA 1
ATOM 913 C C . TYR A 1 120 ? 13.560 -9.824 -3.997 1.00 93.81 120 TYR A C 1
ATOM 915 O O . TYR A 1 120 ? 12.392 -10.086 -4.289 1.00 93.81 120 TYR A O 1
ATOM 923 N N . SER A 1 121 ? 13.964 -9.677 -2.735 1.00 88.81 121 SER A N 1
ATOM 924 C CA . SER A 1 121 ? 13.103 -9.967 -1.579 1.00 88.81 121 SER A CA 1
ATOM 925 C C . SER A 1 121 ? 12.757 -8.735 -0.746 1.00 88.81 121 SER A C 1
ATOM 927 O O . SER A 1 121 ? 11.752 -8.746 -0.030 1.00 88.81 121 SER A O 1
ATOM 929 N N . SER A 1 122 ? 13.548 -7.665 -0.849 1.00 93.44 122 SER A N 1
ATOM 930 C CA . SER A 1 122 ? 13.282 -6.396 -0.174 1.00 93.44 122 SER A CA 1
ATOM 931 C C . SER A 1 122 ? 12.660 -5.369 -1.121 1.00 93.44 122 SER A C 1
ATOM 933 O O . SER A 1 122 ? 12.875 -5.403 -2.333 1.00 93.44 122 SER A O 1
ATOM 935 N N . VAL A 1 123 ? 11.876 -4.444 -0.560 1.00 93.75 123 VAL A N 1
ATOM 936 C CA . VAL A 1 123 ? 11.228 -3.372 -1.332 1.00 93.75 123 VAL A CA 1
ATOM 937 C C . VAL A 1 123 ? 12.291 -2.450 -1.929 1.00 93.75 123 VAL A C 1
ATOM 939 O O . VAL A 1 123 ? 12.250 -2.182 -3.126 1.00 93.75 123 VAL A O 1
ATOM 942 N N . SER A 1 124 ? 13.277 -2.033 -1.130 1.00 92.44 124 SER A N 1
ATOM 943 C CA . SER A 1 124 ? 14.386 -1.198 -1.600 1.00 92.44 124 SER A CA 1
ATOM 944 C C . SER A 1 124 ? 15.159 -1.831 -2.767 1.00 92.44 124 SER A C 1
ATOM 946 O O . SER A 1 124 ? 15.337 -1.173 -3.788 1.00 92.44 124 SER A O 1
ATOM 948 N N . GLU A 1 125 ? 15.533 -3.118 -2.693 1.00 94.50 125 GLU A N 1
ATOM 949 C CA . GLU A 1 125 ? 16.222 -3.791 -3.809 1.00 94.50 125 GLU A CA 1
ATOM 950 C C . GLU A 1 125 ? 15.356 -3.868 -5.074 1.00 94.50 125 GLU A C 1
ATOM 952 O O . GLU A 1 125 ? 15.866 -3.675 -6.180 1.00 94.50 125 GLU A O 1
ATOM 957 N N . LEU A 1 126 ? 14.053 -4.143 -4.923 1.00 95.75 126 LEU A N 1
ATOM 958 C CA . LEU A 1 126 ? 13.099 -4.183 -6.035 1.00 95.75 126 LEU A CA 1
ATOM 959 C C . LEU A 1 126 ? 13.007 -2.825 -6.738 1.00 95.75 126 LEU A C 1
ATOM 961 O O . LEU A 1 126 ? 13.062 -2.767 -7.966 1.00 95.75 126 LEU A O 1
ATOM 965 N N . VAL A 1 127 ? 12.891 -1.740 -5.970 1.00 93.88 127 VAL A N 1
ATOM 966 C CA . VAL A 1 127 ? 12.777 -0.368 -6.487 1.00 93.88 127 VAL A CA 1
ATOM 967 C C . VAL A 1 127 ? 14.084 0.080 -7.151 1.00 93.88 127 VAL A C 1
ATOM 969 O O . VAL A 1 127 ? 14.060 0.629 -8.255 1.00 93.88 127 VAL A O 1
ATOM 972 N N . ASP A 1 128 ? 15.234 -0.240 -6.557 1.00 91.56 128 ASP A N 1
ATOM 973 C CA . ASP A 1 128 ? 16.548 0.048 -7.140 1.00 91.56 128 ASP A CA 1
ATOM 974 C C . ASP A 1 128 ? 16.803 -0.741 -8.430 1.00 91.56 128 ASP A C 1
ATOM 976 O O . ASP A 1 128 ? 17.418 -0.247 -9.381 1.00 91.56 128 ASP A O 1
ATOM 980 N N . ALA A 1 129 ? 16.373 -2.003 -8.485 1.00 93.19 129 ALA A N 1
ATOM 981 C CA . ALA A 1 129 ? 16.452 -2.806 -9.699 1.00 93.19 129 ALA A CA 1
ATOM 982 C C . ALA A 1 129 ? 15.519 -2.263 -10.787 1.00 93.19 129 ALA A C 1
ATOM 984 O O . ALA A 1 129 ? 15.947 -2.116 -11.933 1.00 93.19 129 ALA A O 1
ATOM 985 N N . TYR A 1 130 ? 14.289 -1.894 -10.417 1.00 93.69 130 TYR A N 1
ATOM 986 C CA . TYR A 1 130 ? 13.310 -1.269 -11.302 1.00 93.69 130 TYR A CA 1
ATOM 987 C C . TYR A 1 130 ? 13.870 0.006 -11.949 1.00 93.69 130 TYR A C 1
ATOM 989 O O . TYR A 1 130 ? 13.880 0.123 -13.175 1.00 93.69 130 TYR A O 1
ATOM 997 N N . GLY A 1 131 ? 14.424 0.923 -11.148 1.00 89.81 131 GLY A N 1
ATOM 998 C CA . GLY A 1 131 ? 14.984 2.191 -11.631 1.00 89.81 131 GLY A CA 1
ATOM 999 C C . GLY A 1 131 ? 16.174 2.037 -12.589 1.00 89.81 131 GLY A C 1
ATOM 1000 O O . GLY A 1 131 ? 16.406 2.900 -13.437 1.00 89.81 131 GLY A O 1
ATOM 1001 N N . ARG A 1 132 ? 16.912 0.921 -12.507 1.00 88.81 132 ARG A N 1
ATOM 1002 C CA . ARG A 1 132 ? 18.060 0.625 -13.385 1.00 88.81 132 ARG A CA 1
ATOM 1003 C C . ARG A 1 132 ? 17.670 0.044 -14.743 1.00 88.81 132 ARG A C 1
ATOM 1005 O O . ARG A 1 132 ? 18.510 -0.003 -15.645 1.00 88.81 132 ARG A O 1
ATOM 1012 N N . LEU A 1 133 ? 16.422 -0.385 -14.932 1.00 88.75 133 LEU A N 1
ATOM 1013 C CA . LEU A 1 133 ? 15.982 -0.946 -16.205 1.00 88.75 133 LEU A CA 1
ATOM 1014 C C . LEU A 1 133 ? 15.979 0.121 -17.299 1.00 88.75 133 LEU A C 1
ATOM 1016 O O . LEU A 1 133 ? 15.420 1.203 -17.143 1.00 88.75 133 LEU A O 1
ATOM 1020 N N . SER A 1 134 ? 16.538 -0.215 -18.463 1.00 82.56 134 SER A N 1
ATOM 1021 C CA . SER A 1 134 ? 16.625 0.728 -19.587 1.00 82.56 134 SER A CA 1
ATOM 1022 C C . SER A 1 134 ? 15.260 1.258 -20.048 1.00 82.56 134 SER A C 1
ATOM 1024 O O . SER A 1 134 ? 15.162 2.406 -20.463 1.00 82.56 134 SER A O 1
ATOM 1026 N N . ARG A 1 135 ? 14.197 0.452 -19.931 1.00 82.75 135 ARG A N 1
ATOM 1027 C CA . ARG A 1 135 ? 12.811 0.847 -20.241 1.00 82.75 135 ARG A CA 1
ATOM 1028 C C . ARG A 1 135 ? 12.203 1.845 -19.240 1.00 82.75 135 ARG A C 1
ATOM 1030 O O . ARG A 1 135 ? 11.185 2.448 -19.548 1.00 82.75 135 ARG A O 1
ATOM 1037 N N . VAL A 1 136 ? 12.829 2.017 -18.075 1.00 80.25 136 VAL A N 1
ATOM 1038 C CA . VAL A 1 136 ? 12.450 2.974 -17.022 1.00 80.25 136 VAL A CA 1
ATOM 1039 C C . VAL A 1 136 ? 13.332 4.225 -17.105 1.00 80.25 136 VAL A C 1
ATOM 1041 O O . VAL A 1 136 ? 12.829 5.344 -17.083 1.00 80.25 136 VAL A O 1
ATOM 1044 N N . SER A 1 137 ? 14.646 4.051 -17.278 1.00 71.75 137 SER A N 1
ATOM 1045 C CA . SER A 1 137 ? 15.623 5.147 -17.246 1.00 71.75 137 SER A CA 1
ATOM 1046 C C . SER A 1 137 ? 15.761 5.934 -18.554 1.00 71.75 137 SER A C 1
ATOM 1048 O O . SER A 1 137 ? 16.101 7.112 -18.508 1.00 71.75 137 SER A O 1
ATOM 1050 N N . LYS A 1 138 ? 15.478 5.340 -19.726 1.00 62.34 138 LYS A N 1
ATOM 1051 C CA . LYS A 1 138 ? 15.675 6.011 -21.033 1.00 62.34 138 LYS A CA 1
ATOM 1052 C C . LYS A 1 138 ? 14.672 7.122 -21.337 1.00 62.34 138 LYS A C 1
ATOM 1054 O O . LYS A 1 138 ? 14.985 8.002 -22.132 1.00 62.34 138 LYS A O 1
ATOM 1059 N N . ASN A 1 139 ? 13.489 7.083 -20.729 1.00 54.97 139 ASN A N 1
ATOM 1060 C CA . ASN A 1 139 ? 12.436 8.068 -20.991 1.00 54.97 139 ASN A CA 1
ATOM 1061 C C . ASN A 1 139 ? 12.413 9.202 -19.959 1.00 54.97 139 ASN A C 1
ATOM 1063 O O . ASN A 1 139 ? 11.646 10.152 -20.108 1.00 54.97 139 ASN A O 1
ATOM 1067 N N . ALA A 1 140 ? 13.225 9.109 -18.906 1.00 59.53 140 ALA A N 1
ATOM 1068 C CA . ALA A 1 140 ? 13.239 10.083 -17.834 1.00 59.53 140 ALA A CA 1
ATOM 1069 C C . ALA A 1 140 ? 14.300 11.155 -18.125 1.00 59.53 140 ALA A C 1
ATOM 1071 O O . ALA A 1 140 ? 15.495 10.875 -18.181 1.00 59.53 140 ALA A O 1
ATOM 1072 N N . SER A 1 141 ? 13.870 12.407 -18.308 1.00 56.16 141 SER A N 1
ATOM 1073 C CA . SER A 1 141 ? 14.780 13.557 -18.461 1.00 56.16 141 SER A CA 1
ATOM 1074 C C . SER A 1 141 ? 15.559 13.873 -17.175 1.00 56.16 141 SER A C 1
ATOM 1076 O O . SER A 1 141 ? 16.527 14.634 -17.201 1.00 56.16 141 SER A O 1
ATOM 1078 N N . ARG A 1 142 ? 15.140 13.285 -16.047 1.00 56.00 142 ARG A N 1
ATOM 1079 C CA . ARG A 1 142 ? 15.779 13.313 -14.728 1.00 56.00 142 ARG A CA 1
ATOM 1080 C C . ARG A 1 142 ? 15.606 11.945 -14.056 1.00 56.00 142 ARG A C 1
ATOM 1082 O O . ARG A 1 142 ? 14.626 11.270 -14.361 1.00 56.00 142 ARG A O 1
ATOM 1089 N N . PRO A 1 143 ? 16.497 11.536 -13.135 1.00 60.81 143 PRO A N 1
ATOM 1090 C CA . PRO A 1 143 ? 16.268 10.353 -12.308 1.00 60.81 143 PRO A CA 1
ATOM 1091 C C . PRO A 1 143 ? 14.920 10.460 -11.585 1.00 60.81 143 PRO A C 1
ATOM 1093 O O . PRO A 1 143 ? 14.631 11.492 -10.981 1.00 60.81 143 PRO A O 1
ATOM 1096 N N . ILE A 1 144 ? 14.099 9.412 -11.654 1.00 69.19 144 ILE A N 1
ATOM 1097 C CA . ILE A 1 144 ? 12.831 9.364 -10.920 1.00 69.19 144 ILE A CA 1
ATOM 1098 C C . ILE A 1 144 ? 13.165 9.067 -9.458 1.00 69.19 144 ILE A C 1
ATOM 1100 O O . ILE A 1 144 ? 13.808 8.060 -9.155 1.00 69.19 144 ILE A O 1
ATOM 1104 N N . GLY A 1 145 ? 12.791 9.974 -8.558 1.00 79.06 145 GLY A N 1
ATOM 1105 C CA . GLY A 1 145 ? 13.059 9.840 -7.131 1.00 79.06 145 GLY A CA 1
ATOM 1106 C C . GLY A 1 145 ? 11.964 9.039 -6.435 1.00 79.06 145 GLY A C 1
ATOM 1107 O O . GLY A 1 145 ? 10.872 9.554 -6.238 1.00 79.06 145 GLY A O 1
ATOM 1108 N N . TYR A 1 146 ? 12.270 7.808 -6.024 1.00 89.12 146 TYR A N 1
ATOM 1109 C CA . TYR A 1 146 ? 11.360 6.959 -5.237 1.00 89.12 146 TYR A CA 1
ATOM 1110 C C . TYR A 1 146 ? 11.652 6.979 -3.729 1.00 89.12 146 TYR A C 1
ATOM 1112 O O . TYR A 1 146 ? 10.998 6.283 -2.956 1.00 89.12 146 TYR A O 1
ATOM 1120 N N . SER A 1 147 ? 12.644 7.759 -3.290 1.00 86.25 147 SER A N 1
ATOM 1121 C CA . SER A 1 147 ? 13.113 7.771 -1.900 1.00 86.25 147 SER A CA 1
ATOM 1122 C C . SER A 1 147 ? 12.021 8.168 -0.908 1.00 86.25 147 SER A C 1
ATOM 1124 O O . SER A 1 147 ? 11.905 7.537 0.137 1.00 86.25 147 SER A O 1
ATOM 1126 N N . GLN A 1 148 ? 11.191 9.164 -1.237 1.00 84.81 148 GLN A N 1
ATOM 1127 C CA . GLN A 1 148 ? 10.113 9.594 -0.347 1.00 84.81 148 GLN A CA 1
ATOM 1128 C C . GLN A 1 148 ? 9.025 8.522 -0.212 1.00 84.81 148 GLN A C 1
ATOM 1130 O O . GLN A 1 148 ? 8.646 8.167 0.902 1.00 84.81 148 GLN A O 1
ATOM 1135 N N . ALA A 1 149 ? 8.587 7.942 -1.332 1.00 87.62 149 ALA A N 1
ATOM 1136 C CA . ALA A 1 149 ? 7.626 6.843 -1.336 1.00 87.62 149 ALA A CA 1
ATOM 1137 C C . ALA A 1 149 ? 8.152 5.611 -0.569 1.00 87.62 149 ALA A C 1
ATOM 1139 O O . ALA A 1 149 ? 7.398 4.966 0.160 1.00 87.62 149 ALA A O 1
ATOM 1140 N N . LEU A 1 150 ? 9.452 5.299 -0.673 1.00 89.31 150 LEU A N 1
ATOM 1141 C CA . LEU A 1 150 ? 10.094 4.250 0.129 1.00 89.31 150 LEU A CA 1
ATOM 1142 C C . LEU A 1 150 ? 10.014 4.556 1.631 1.00 89.31 150 LEU A C 1
ATOM 1144 O O . LEU A 1 150 ? 9.574 3.703 2.404 1.00 89.31 150 LEU A O 1
ATOM 1148 N N . LEU A 1 151 ? 10.386 5.771 2.051 1.00 86.94 151 LEU A N 1
ATOM 1149 C CA . LEU A 1 151 ? 10.307 6.180 3.458 1.00 86.94 151 LEU A CA 1
ATOM 1150 C C . LEU A 1 151 ? 8.887 6.021 4.012 1.00 86.94 151 LEU A C 1
ATOM 1152 O O . LEU A 1 151 ? 8.705 5.459 5.095 1.00 86.94 151 LEU A O 1
ATOM 1156 N N . VAL A 1 152 ? 7.874 6.410 3.244 1.00 86.69 152 VAL A N 1
ATOM 1157 C CA . VAL A 1 152 ? 6.477 6.319 3.672 1.00 86.69 152 VAL A CA 1
ATOM 1158 C C . VAL A 1 152 ? 5.975 4.873 3.702 1.00 86.69 152 VAL A C 1
ATOM 1160 O O . VAL A 1 152 ? 5.549 4.378 4.753 1.00 86.69 152 VAL A O 1
ATOM 1163 N N . TYR A 1 153 ? 6.018 4.152 2.581 1.00 87.44 153 TYR A N 1
ATOM 1164 C CA . TYR A 1 153 ? 5.341 2.856 2.489 1.00 87.44 153 TYR A CA 1
ATOM 1165 C C . TYR A 1 153 ? 6.106 1.722 3.181 1.00 87.44 153 TYR A C 1
ATOM 1167 O O . TYR A 1 153 ? 5.484 0.831 3.787 1.00 87.44 153 TYR A O 1
ATOM 1175 N N . GLU A 1 154 ? 7.442 1.760 3.135 1.00 85.56 154 GLU A N 1
ATOM 1176 C CA . GLU A 1 154 ? 8.293 0.755 3.772 1.00 85.56 154 GLU A CA 1
ATOM 1177 C C . GLU A 1 154 ? 8.524 1.069 5.253 1.00 85.56 154 GLU A C 1
ATOM 1179 O O . GLU A 1 154 ? 8.275 0.200 6.099 1.00 85.56 154 GLU A O 1
ATOM 1184 N N . HIS A 1 155 ? 8.937 2.300 5.572 1.00 82.12 155 HIS A N 1
ATOM 1185 C CA . HIS A 1 155 ? 9.390 2.672 6.916 1.00 82.12 155 HIS A CA 1
ATOM 1186 C C . HIS A 1 155 ? 8.344 3.406 7.766 1.00 82.12 155 HIS A C 1
ATOM 1188 O O . HIS A 1 155 ? 8.528 3.505 8.980 1.00 82.12 155 HIS A O 1
ATOM 1194 N N . GLY A 1 156 ? 7.238 3.877 7.177 1.00 72.00 156 GLY A N 1
ATOM 1195 C CA . GLY A 1 156 ? 6.244 4.682 7.893 1.00 72.00 156 GLY A CA 1
ATOM 1196 C C . GLY A 1 156 ? 6.800 6.037 8.337 1.00 72.00 156 GLY A C 1
ATOM 1197 O O . GLY A 1 156 ? 6.437 6.524 9.404 1.00 72.00 156 GLY A O 1
ATOM 1198 N N . GLN A 1 157 ? 7.729 6.603 7.564 1.00 72.50 157 GLN A N 1
ATOM 1199 C CA . G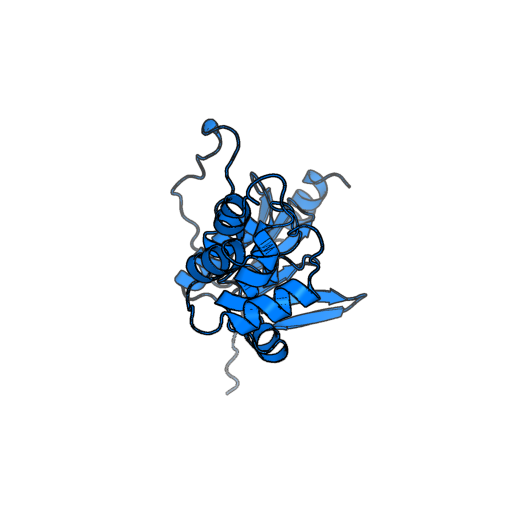LN A 1 157 ? 8.372 7.882 7.835 1.00 72.50 157 GLN A CA 1
ATOM 1200 C C . GLN A 1 157 ? 7.956 8.905 6.782 1.00 72.50 157 GLN A C 1
ATOM 1202 O O . GLN A 1 157 ? 8.304 8.785 5.611 1.00 72.50 157 GLN A O 1
ATOM 1207 N N . GLU A 1 158 ? 7.246 9.940 7.215 1.00 64.00 158 GLU A N 1
ATOM 1208 C CA . GLU A 1 158 ? 7.075 11.158 6.430 1.00 64.00 158 GLU A CA 1
ATOM 1209 C C . GLU A 1 158 ? 8.285 12.070 6.695 1.00 64.00 158 GLU A C 1
ATOM 1211 O O . GLU A 1 158 ? 8.728 12.192 7.844 1.00 64.00 158 GLU A O 1
ATOM 1216 N N . LEU A 1 159 ? 8.845 12.709 5.661 1.00 52.22 159 LEU A N 1
ATOM 1217 C CA . LEU A 1 159 ? 9.801 13.794 5.886 1.00 52.22 159 LEU A CA 1
ATOM 1218 C C . LEU A 1 159 ? 8.984 15.003 6.343 1.00 52.22 159 LEU A C 1
ATOM 1220 O O . LEU A 1 159 ? 8.516 15.792 5.529 1.00 52.22 159 LEU A O 1
ATOM 1224 N N . MET A 1 160 ? 8.775 15.111 7.655 1.00 42.41 160 MET A N 1
ATOM 1225 C CA . MET A 1 160 ? 8.154 16.285 8.261 1.00 42.41 160 MET A CA 1
ATOM 1226 C C . MET A 1 160 ? 8.979 17.520 7.878 1.00 42.41 160 MET A C 1
ATOM 1228 O O . MET A 1 160 ? 10.180 17.588 8.154 1.00 42.41 160 MET A O 1
ATOM 1232 N N . GLY A 1 161 ? 8.336 18.492 7.234 1.00 35.88 161 GLY A N 1
ATOM 1233 C CA . GLY A 1 161 ? 8.859 19.850 7.185 1.00 35.88 161 GLY A CA 1
ATOM 1234 C C . GLY A 1 161 ? 8.939 20.408 8.609 1.00 35.88 161 GLY A C 1
ATOM 1235 O O . GLY A 1 161 ? 7.957 20.361 9.338 1.00 35.88 161 GLY A O 1
ATOM 1236 N N . ASP A 1 162 ? 10.119 20.919 8.954 1.00 29.00 162 ASP A N 1
ATOM 1237 C CA . ASP A 1 162 ? 10.549 21.514 10.228 1.00 29.00 162 ASP A CA 1
ATOM 1238 C C . ASP A 1 162 ? 10.603 20.587 11.483 1.00 29.00 162 ASP A C 1
ATOM 1240 O O . ASP A 1 162 ? 9.581 20.066 11.937 1.00 29.00 162 ASP A O 1
ATOM 1244 N N . PRO A 1 163 ? 11.785 20.384 12.116 1.00 33.44 163 PRO A N 1
ATOM 1245 C CA . PRO A 1 163 ? 11.970 19.466 13.253 1.00 33.44 163 PRO A CA 1
ATOM 1246 C C . PRO A 1 163 ? 11.272 19.844 14.572 1.00 33.44 163 PRO A C 1
ATOM 1248 O O . PRO A 1 163 ? 11.351 19.069 15.530 1.00 33.44 163 PRO A O 1
ATOM 1251 N N . GLU A 1 164 ? 10.628 21.009 14.685 1.00 33.34 164 GLU A N 1
ATOM 1252 C CA . GLU A 1 164 ? 10.069 21.465 15.969 1.00 33.34 164 GLU A CA 1
ATOM 1253 C C . GLU A 1 164 ? 8.780 20.738 16.396 1.00 33.34 164 GLU A C 1
ATOM 1255 O O . GLU A 1 164 ? 8.499 20.663 17.595 1.00 33.34 164 GLU A O 1
ATOM 1260 N N . GLU A 1 165 ? 8.039 20.106 15.478 1.00 35.19 165 GLU A N 1
ATOM 1261 C CA . GLU A 1 165 ? 6.797 19.384 15.816 1.00 35.19 165 GLU A CA 1
ATOM 1262 C C . GLU A 1 165 ? 7.001 17.888 16.135 1.00 35.19 165 GLU A C 1
ATOM 1264 O O . GLU A 1 165 ? 6.085 17.212 16.609 1.00 35.19 165 GLU A O 1
ATOM 1269 N N . ALA A 1 166 ? 8.221 17.357 15.985 1.00 30.44 166 ALA A N 1
ATOM 1270 C CA . ALA A 1 166 ? 8.544 15.941 16.209 1.00 30.44 166 ALA A CA 1
ATOM 1271 C C . ALA A 1 166 ? 8.671 15.532 17.697 1.00 30.44 166 ALA A C 1
ATOM 1273 O O . ALA A 1 166 ? 9.251 14.494 18.022 1.00 30.44 166 ALA A O 1
ATOM 1274 N N . LYS A 1 167 ? 8.100 16.305 18.629 1.00 25.86 167 LYS A N 1
ATOM 1275 C CA . LYS A 1 167 ? 7.928 15.895 20.033 1.00 25.86 167 LYS A CA 1
ATOM 1276 C C . LYS A 1 167 ? 6.575 15.211 20.236 1.00 25.86 167 LYS A C 1
ATOM 1278 O O . LYS A 1 167 ? 5.771 15.643 21.058 1.00 25.86 167 LYS A O 1
ATOM 1283 N N . ILE A 1 168 ? 6.343 14.084 19.558 1.00 33.69 168 ILE A N 1
ATOM 1284 C CA . ILE A 1 168 ? 5.427 13.085 20.121 1.00 33.69 168 ILE A CA 1
ATOM 1285 C C . ILE A 1 168 ? 6.214 12.374 21.216 1.00 33.69 168 ILE A C 1
ATOM 1287 O O . ILE A 1 168 ? 7.103 11.561 20.977 1.00 33.69 168 ILE A O 1
ATOM 1291 N N . SER A 1 169 ? 5.921 12.808 22.434 1.00 26.66 169 SER A N 1
ATOM 1292 C CA . SER A 1 169 ? 6.468 12.335 23.690 1.00 26.66 169 SER A CA 1
ATOM 1293 C C . SER A 1 169 ? 6.520 10.807 23.770 1.00 26.66 169 SER A C 1
ATOM 1295 O O . SER A 1 169 ? 5.569 10.099 23.442 1.00 26.66 169 SER A O 1
ATOM 1297 N N . ASN A 1 170 ? 7.642 10.313 24.295 1.00 26.98 170 ASN A N 1
ATOM 1298 C CA . ASN A 1 170 ? 7.854 8.960 24.816 1.00 26.98 170 ASN A CA 1
ATOM 1299 C C . ASN A 1 170 ? 6.916 8.652 26.011 1.00 26.98 170 ASN A C 1
ATOM 1301 O O . ASN A 1 170 ? 7.369 8.339 27.110 1.00 26.98 170 ASN A O 1
ATOM 1305 N N . GLY A 1 171 ? 5.601 8.779 25.832 1.00 23.44 171 GLY A N 1
ATOM 1306 C CA . GLY A 1 171 ? 4.603 8.723 26.895 1.00 23.44 171 GLY A CA 1
ATOM 1307 C C . GLY A 1 171 ? 3.476 7.751 26.572 1.00 23.44 171 GLY A C 1
ATOM 1308 O O . GLY A 1 171 ? 2.563 8.084 25.832 1.00 23.44 171 GLY A O 1
ATOM 1309 N N . GLN A 1 172 ? 3.576 6.552 27.148 1.00 28.72 172 GLN A N 1
ATOM 1310 C CA . GLN A 1 172 ? 2.490 5.650 27.556 1.00 28.72 172 GLN A CA 1
ATOM 1311 C C . GLN A 1 172 ? 1.168 5.679 26.762 1.00 28.72 172 GLN A C 1
ATOM 1313 O O . GLN A 1 172 ? 0.345 6.575 26.911 1.00 28.72 172 GLN A O 1
ATOM 1318 N N . ALA A 1 173 ? 0.845 4.563 26.102 1.00 23.88 173 ALA A N 1
ATOM 1319 C CA . ALA A 1 173 ? -0.554 4.197 25.880 1.00 23.88 173 ALA A CA 1
ATOM 1320 C C . ALA A 1 173 ? -0.733 2.676 25.945 1.00 23.88 173 ALA A C 1
ATOM 1322 O O . ALA A 1 173 ? -0.757 1.982 24.927 1.00 23.88 173 ALA A O 1
ATOM 1323 N N . VAL A 1 174 ? -0.877 2.169 27.174 1.00 27.00 174 VAL A N 1
ATOM 1324 C CA . VAL A 1 174 ? -1.482 0.860 27.441 1.00 27.00 174 VAL A CA 1
ATOM 1325 C C . VAL A 1 174 ? -2.953 0.953 27.051 1.00 27.00 174 VAL A C 1
ATOM 1327 O O . VAL A 1 174 ? -3.740 1.578 27.752 1.00 27.00 174 VAL A O 1
ATOM 1330 N N . LEU A 1 175 ? -3.342 0.327 25.944 1.00 30.17 175 LEU A N 1
ATOM 1331 C CA . LEU A 1 175 ? -4.748 0.157 25.577 1.00 30.17 175 LEU A CA 1
ATOM 1332 C C . LEU A 1 175 ? -4.908 -1.213 24.946 1.00 30.17 175 LEU A C 1
ATOM 1334 O O . LEU A 1 175 ? -4.457 -1.390 23.828 1.00 30.17 175 LEU A O 1
ATOM 1338 N N . ARG A 1 176 ? -5.500 -2.170 25.670 1.00 28.47 176 ARG A N 1
ATOM 1339 C CA . ARG A 1 176 ? -5.787 -3.529 25.186 1.00 28.47 176 ARG A CA 1
ATOM 1340 C C . ARG A 1 176 ? -7.008 -3.512 24.251 1.00 28.47 176 ARG A C 1
ATOM 1342 O O . ARG A 1 176 ? -8.051 -2.995 24.642 1.00 28.47 176 ARG A O 1
ATOM 1349 N N . ASN A 1 177 ? -6.866 -4.143 23.082 1.00 36.19 177 ASN A N 1
ATOM 1350 C CA . ASN A 1 177 ? -7.852 -4.373 22.013 1.00 36.19 177 ASN A CA 1
ATOM 1351 C C . ASN A 1 177 ? -8.429 -3.091 21.393 1.00 36.19 177 ASN A C 1
ATOM 1353 O O . ASN A 1 177 ? -9.437 -2.585 21.877 1.00 36.19 177 ASN A O 1
ATOM 1357 N N . SER A 1 178 ? -7.847 -2.588 20.295 1.00 38.66 178 SER A N 1
ATOM 1358 C CA . SER A 1 178 ? -8.322 -1.372 19.607 1.00 38.66 178 SER A CA 1
ATOM 1359 C C . SER A 1 178 ? -8.417 -1.515 18.076 1.00 38.66 178 SER A C 1
ATOM 1361 O O . SER A 1 178 ? -7.532 -2.071 17.433 1.00 38.66 178 SER A O 1
ATOM 1363 N N . GLN A 1 179 ? -9.513 -1.010 17.493 1.00 47.53 179 GLN A N 1
ATOM 1364 C CA . GLN A 1 179 ? -9.673 -0.783 16.044 1.00 47.53 179 GLN A CA 1
ATOM 1365 C C . GLN A 1 179 ? -9.100 0.589 15.679 1.00 47.53 179 GLN A C 1
ATOM 1367 O O . GLN A 1 179 ? -9.258 1.496 16.486 1.00 47.53 179 GLN A O 1
ATOM 1372 N N . VAL A 1 180 ? -8.498 0.769 14.497 1.00 48.00 180 VAL A N 1
ATOM 1373 C CA . VAL A 1 180 ? -8.054 2.086 14.001 1.00 48.00 180 VAL A CA 1
ATOM 1374 C C . VAL A 1 180 ? -8.815 2.417 12.710 1.00 48.00 180 VAL A C 1
ATOM 1376 O O . VAL A 1 180 ? -8.798 1.660 11.745 1.00 48.00 180 VAL A O 1
ATOM 1379 N N . ILE A 1 181 ? -9.520 3.541 12.697 1.00 47.34 181 ILE A N 1
ATOM 1380 C CA . ILE A 1 181 ? -10.378 4.014 11.608 1.00 47.34 181 ILE A CA 1
ATOM 1381 C C . ILE A 1 181 ? -9.836 5.359 11.129 1.00 47.34 181 ILE A C 1
ATOM 1383 O O . ILE A 1 181 ? -9.708 6.287 11.924 1.00 47.34 181 ILE A O 1
ATOM 1387 N N . ASN A 1 182 ? -9.549 5.479 9.834 1.00 41.62 182 ASN A N 1
ATOM 1388 C CA . ASN A 1 182 ? -9.305 6.768 9.193 1.00 41.62 182 ASN A CA 1
ATOM 1389 C C . ASN A 1 182 ? -10.647 7.273 8.646 1.00 41.62 182 ASN A C 1
ATOM 1391 O O . ASN A 1 182 ? -11.237 6.631 7.776 1.00 41.62 182 ASN A O 1
ATOM 1395 N N . LEU A 1 183 ? -11.171 8.369 9.203 1.00 39.00 183 LEU A N 1
ATOM 1396 C CA . LEU A 1 183 ? -12.485 8.891 8.802 1.00 39.00 183 LEU A CA 1
ATOM 1397 C C . LEU A 1 183 ? -12.391 9.973 7.722 1.00 39.00 183 LEU A C 1
ATOM 1399 O O . LEU A 1 183 ? -13.342 10.121 6.962 1.00 39.00 183 LEU A O 1
ATOM 1403 N N . GLN A 1 184 ? -11.263 10.681 7.625 1.00 41.56 184 GLN A N 1
ATOM 1404 C CA . GLN A 1 184 ? -10.910 11.689 6.613 1.00 41.56 184 GLN A CA 1
ATOM 1405 C C . GLN A 1 184 ? -9.391 11.911 6.702 1.00 41.56 184 GLN A C 1
ATOM 1407 O O . GLN A 1 184 ? -8.881 11.784 7.810 1.00 41.56 184 GLN A O 1
ATOM 1412 N N . ASN A 1 185 ? -8.708 12.326 5.620 1.00 46.53 185 ASN A N 1
ATOM 1413 C CA . ASN A 1 185 ? -7.236 12.425 5.423 1.00 46.53 185 ASN A CA 1
ATOM 1414 C C . ASN A 1 185 ? -6.351 12.963 6.584 1.00 46.53 185 ASN A C 1
ATOM 1416 O O . ASN A 1 185 ? -5.132 12.955 6.459 1.00 46.53 185 ASN A O 1
ATOM 1420 N N . ARG A 1 186 ? -6.905 13.441 7.709 1.00 44.50 186 ARG A N 1
ATOM 1421 C CA . ARG A 1 186 ? -6.181 13.867 8.924 1.00 44.50 186 ARG A CA 1
ATOM 1422 C C . ARG A 1 186 ? -6.775 13.427 10.275 1.00 44.50 186 ARG A C 1
ATOM 1424 O O . ARG A 1 186 ? -6.208 13.780 11.309 1.00 44.50 186 ARG A O 1
ATOM 1431 N N . VAL A 1 187 ? -7.901 12.708 10.314 1.00 41.19 187 VAL A N 1
ATOM 1432 C CA . VAL A 1 187 ? -8.560 12.286 11.568 1.00 41.19 187 VAL A CA 1
ATOM 1433 C C . VAL A 1 187 ? -8.505 10.770 11.708 1.00 41.19 187 VAL A C 1
ATOM 1435 O O . VAL A 1 187 ? -9.117 10.032 10.933 1.00 41.19 187 VAL A O 1
ATOM 1438 N N . VAL A 1 188 ? -7.811 10.323 12.754 1.00 52.97 188 VAL A N 1
ATOM 1439 C CA . VAL A 1 188 ? -7.667 8.914 13.121 1.00 52.97 188 VAL A CA 1
ATOM 1440 C C . VAL A 1 188 ? -8.490 8.646 14.374 1.00 52.97 188 VAL A C 1
ATOM 1442 O O . VAL A 1 188 ? -8.310 9.306 15.393 1.00 52.97 188 VAL A O 1
ATOM 1445 N N . ALA A 1 189 ? -9.389 7.670 14.324 1.00 51.00 189 ALA A N 1
ATOM 1446 C CA . ALA A 1 189 ? -10.253 7.292 15.433 1.00 51.00 189 ALA A CA 1
ATOM 1447 C C . ALA A 1 189 ? -10.026 5.834 15.831 1.00 51.00 189 ALA A C 1
ATOM 1449 O O . ALA A 1 189 ? -9.874 4.968 14.980 1.00 51.00 189 ALA A O 1
ATOM 1450 N N . ALA A 1 190 ? -10.048 5.535 17.124 1.00 51.25 190 ALA A N 1
ATOM 1451 C CA . ALA A 1 190 ? -9.955 4.179 17.632 1.00 51.25 190 ALA A CA 1
ATOM 1452 C C . ALA A 1 190 ? -11.019 3.884 18.689 1.00 51.25 190 ALA A C 1
ATOM 1454 O O . ALA A 1 190 ? -11.318 4.728 19.535 1.00 51.25 190 ALA A O 1
ATOM 1455 N N . LYS A 1 191 ? -11.580 2.671 18.665 1.00 45.66 191 LYS A N 1
ATOM 1456 C CA . LYS A 1 191 ? -12.513 2.186 19.692 1.00 45.66 191 LYS A CA 1
ATOM 1457 C C . LYS A 1 191 ? -11.996 0.896 20.284 1.00 45.66 191 LYS A C 1
ATOM 1459 O O . LYS A 1 191 ? -11.668 -0.048 19.562 1.00 45.66 191 LYS A O 1
ATOM 1464 N N . ALA A 1 192 ? -11.939 0.869 21.610 1.00 42.94 192 ALA A N 1
ATOM 1465 C CA . ALA A 1 192 ? -11.663 -0.351 22.334 1.00 42.94 192 ALA A CA 1
ATOM 1466 C C . ALA A 1 192 ? -12.938 -1.197 22.395 1.00 42.94 192 ALA A C 1
ATOM 1468 O O . ALA A 1 192 ? -13.942 -0.779 22.975 1.00 42.94 192 ALA A O 1
ATOM 1469 N N . LEU A 1 193 ? -12.915 -2.381 21.785 1.00 37.78 193 LEU A N 1
ATOM 1470 C CA . LEU A 1 193 ? -13.990 -3.362 21.920 1.00 37.78 193 LEU A CA 1
ATOM 1471 C C . LEU A 1 193 ? -13.569 -4.391 22.970 1.00 37.78 193 LEU A C 1
ATOM 1473 O O . LEU A 1 193 ? -12.612 -5.144 22.781 1.00 37.78 193 LEU A O 1
ATOM 1477 N N . ARG A 1 194 ? -14.299 -4.447 24.090 1.00 31.86 194 ARG A N 1
ATOM 1478 C CA . ARG A 1 194 ? -14.233 -5.595 25.000 1.00 31.86 194 ARG A CA 1
ATOM 1479 C C . ARG A 1 194 ? -14.977 -6.753 24.341 1.00 31.86 194 ARG A C 1
ATOM 1481 O O . ARG A 1 194 ? -16.200 -6.809 24.396 1.00 31.86 194 ARG A O 1
ATOM 1488 N N . LEU A 1 195 ? -14.243 -7.676 23.728 1.00 28.14 195 LEU A N 1
ATOM 1489 C CA . LEU A 1 195 ? -14.776 -9.000 23.422 1.00 28.14 195 LEU A CA 1
ATOM 1490 C C . LEU A 1 195 ? -14.873 -9.772 24.742 1.00 28.14 195 LEU A C 1
ATOM 1492 O O . LEU A 1 195 ? -13.879 -10.300 25.236 1.00 28.14 195 LEU A O 1
ATOM 1496 N N . SER A 1 196 ? -16.058 -9.796 25.351 1.00 25.69 196 SER A N 1
ATOM 1497 C CA . SER A 1 196 ? -16.370 -10.790 26.374 1.00 25.69 196 SER A CA 1
ATOM 1498 C C . SER A 1 196 ? -16.622 -12.117 25.668 1.00 25.69 196 SER A C 1
ATOM 1500 O O . SER A 1 196 ? -17.675 -12.310 25.064 1.00 25.69 196 SER A O 1
ATOM 1502 N N . VAL A 1 197 ? -15.657 -13.032 25.728 1.00 26.81 197 VAL A N 1
ATOM 1503 C CA . VAL A 1 197 ? -15.930 -14.443 25.452 1.00 26.81 197 VAL A CA 1
ATOM 1504 C C . VAL A 1 197 ? -16.689 -14.970 26.665 1.00 26.81 197 VAL A C 1
ATOM 1506 O O . VAL A 1 197 ? -16.092 -15.361 27.665 1.00 26.81 197 VAL A O 1
ATOM 1509 N N . THR A 1 198 ? -18.018 -14.930 26.619 1.00 28.89 198 THR A N 1
ATOM 1510 C CA . THR A 1 198 ? -18.828 -15.805 27.463 1.00 28.89 198 THR A CA 1
ATOM 1511 C C . THR A 1 198 ? -18.622 -17.217 26.936 1.00 28.89 198 THR A C 1
ATOM 1513 O O . THR A 1 198 ? -19.257 -17.627 25.967 1.00 28.89 198 THR A O 1
ATOM 1516 N N . ALA A 1 199 ? -17.684 -17.943 27.544 1.00 29.80 199 ALA A N 1
ATOM 1517 C CA . ALA A 1 199 ? -17.640 -19.390 27.429 1.00 29.80 199 ALA A CA 1
ATOM 1518 C C . ALA A 1 199 ? -18.984 -19.919 27.952 1.00 29.80 199 ALA A C 1
ATOM 1520 O O 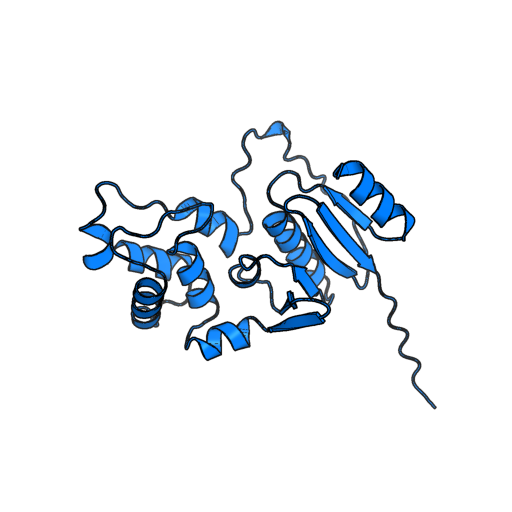. ALA A 1 199 ? -19.270 -19.845 29.149 1.00 29.80 199 ALA A O 1
ATOM 1521 N N . GLY A 1 200 ? -19.846 -20.341 27.027 1.00 31.95 200 GLY A N 1
ATOM 1522 C CA . GLY A 1 200 ? -21.040 -21.109 27.347 1.00 31.95 200 GLY A CA 1
ATOM 1523 C C . GLY A 1 200 ? -20.619 -22.404 28.032 1.00 31.95 200 GLY A C 1
ATOM 1524 O O . GLY A 1 200 ? -19.662 -23.044 27.597 1.00 31.95 200 GLY A O 1
ATOM 1525 N N . LYS A 1 201 ? -21.298 -22.700 29.140 1.00 30.73 201 LYS A N 1
ATOM 1526 C CA . LYS A 1 201 ? -21.217 -23.962 29.877 1.00 30.73 201 LYS A CA 1
ATOM 1527 C C . LYS A 1 201 ? -21.652 -25.142 29.017 1.00 30.73 201 LYS A C 1
ATOM 1529 O O . LYS A 1 201 ? -22.546 -24.926 28.168 1.00 30.73 201 LYS A O 1
#

Nearest PDB structures (foldseek):
  5zog-assembly1_A  TM=6.600E-01  e=3.884E-05  Homo sapiens
  3q8m-assembly2_B  TM=6.941E-01  e=1.233E-04  Homo sapiens
  5zod-assembly1_A  TM=6.431E-01  e=3.467E-04  Homo sapiens
  1rxw-assembly1_A  TM=6.269E-01  e=2.558E-04  Archaeoglobus fulgidus
  1rxv-assembly2_B  TM=5.843E-01  e=3.070E-04  Archaeoglobus fulgidus

Secondary structure (DSSP, 8-state):
--HHHHHHHHHHTT-EEEE-SS-HHHHHHHHHHHHHHTT----EE-S-SHHHHSTT--EEEEEETTEEEEEEHHHHHHHTT--HHHHHHHHHHSSBTTBPPPTT--HHHHHHHHHHTTT--SHHHHHHHHHHSHHHHTT-SS----HHHHIIIII-----SSGGG----S-----SSEEEEEEETTEEEEEE---------

Organism: NCBI:txid979761

Radius of gyration: 18.91 Å; Cα contacts (8 Å, |Δi|>4): 300; chains: 1; bounding box: 42×46×51 Å